Protein AF-A0A3T0EBT7-F1 (afdb_monomer_lite)

Organism: NCBI:txid1434191

Secondary structure (DSSP, 8-state):
-HHHHTT-TTEEE-SS-S---TTT-HHHHHTHHHHHHTT-TT--TTT-SEEE---TTTT-TTTS-SHHHHHHHTT----EEEEE--HHHHHHHHHHHHHHTTS--TT-HHHHHHHHHHHHHTT-HHHHHHHHHHHSTT--EEEEEHHHHHHSHHHHHHHHHHHHTPPP--PPPPP-------GGGGG----HHHHHHHHHHHHHHHHHHHHTTS--GGG-HHHHHHSPPP-TTSS--PPPPP-----TT-----EEEE---GGG-SS-HIIIIIS-EETTEE-SHHHHHHHHHHHT---EEEEEGGGHHHHTHHHHHHHHHHHHTT-EEEEE--GGGS-HHHHHTS----

Radius of gyration: 26.8 Å; chains: 1; bounding box: 81×64×53 Å

InterPro domains:
  IPR000863 Sulfotransferase domain [PF00685] (3-193)
  IPR027417 P-loop containing nucleoside triphosphate hydrolase [G3DSA:3.40.50.300] (1-227)
  IPR027417 P-loop containing nucleoside triphosphate hydrolase [SSF52540] (2-184)
  IPR037359 Heparan sulfate sulfotransferase [PTHR10605] (2-178)

Foldseek 3Di:
DLVQQCVAQQEFEQQPDLAQCQLQDPVNVVVDPVSVVVSRPPDDPVGYPYYDHDHLRLQQPPVRPCRLVSVVVNVDDDAAEAEAEQLQVQLLVQQLVCVLVVNADCPDPVRVVVSLVRSLSSSLVLVSVVVNCVSDPPHDYHYDYVVCCVPVVVVSVVVVCVVSVHDDDDGDDDDDDDDDRPPVSVPRHDDLVSLLVSLASNQVSVVVCVVVVRDDCVVNVSSVVNHPDDPPVPDDDDPPDDPQPDPPDDDDAAEAEADQDCVVDVDPSLCCRAQVDDPVGTDHPVVVLVVCVVVVHAHEYAQAPLCCQVVNCSSVVSVVVCVVSVHHYHYDHDPVVHDPVVCVVDPPPD

Sequence (350 aa):
MLRYLSQHPQLCPHEKAHDPHFFSSDENWKKGLSWYLSGWTKFDPQAHLYGLESSTHYTKYPLIKRVPERMRRSGLDFTFIYAMRDPIERIESHFVHNAGKGYVDPENPKARAKFLAQALAYSDYNMQLERFENAFPGKRLFIYALEDLQQRRAELLGRLSEFLQIDAFPFEEVPYVRTKLSENTQKIRLTEAEKEAAAHKLADGISALASRGVIDPGKWQTYSQYAPKRDANLLGTRPARPAVNRLGSRLAFLTVDTEAMRYRAKNRHVNKLIWGEHPKGRAGIREMAAIGKEFGARHVFFLDMCEEELFGESIADVARYLGDAGEDVQLHAHPEILPDAFWGASRLAV

Structure (mmCIF, N/CA/C/O backbone):
data_AF-A0A3T0EBT7-F1
#
_entry.id   AF-A0A3T0EBT7-F1
#
loop_
_atom_site.group_PDB
_atom_site.id
_atom_site.type_symbol
_atom_site.label_atom_id
_atom_site.label_alt_id
_atom_site.label_comp_id
_atom_site.label_asym_id
_atom_site.label_entity_id
_atom_site.label_seq_id
_atom_site.pdbx_PDB_ins_code
_atom_site.Cartn_x
_atom_site.Cartn_y
_atom_site.Cartn_z
_atom_site.occupancy
_atom_site.B_iso_or_equiv
_atom_site.auth_seq_id
_atom_site.auth_comp_id
_atom_site.auth_asym_id
_atom_site.auth_atom_id
_atom_site.pdbx_PDB_model_num
ATOM 1 N N . MET A 1 1 ? 4.835 13.130 2.373 1.00 89.94 1 MET A N 1
ATOM 2 C CA . MET A 1 1 ? 3.891 12.568 3.355 1.00 89.94 1 MET A CA 1
ATOM 3 C C . MET A 1 1 ? 4.456 12.603 4.763 1.00 89.94 1 MET A C 1
ATOM 5 O O . MET A 1 1 ? 3.953 13.406 5.526 1.00 89.94 1 MET A O 1
ATOM 9 N N . LEU A 1 2 ? 5.530 11.861 5.084 1.00 90.75 2 LEU A N 1
ATOM 10 C CA . LEU A 1 2 ? 6.124 11.838 6.437 1.00 90.75 2 LEU A CA 1
ATOM 11 C C . LEU A 1 2 ? 6.273 13.238 7.062 1.00 90.75 2 LEU A C 1
ATOM 13 O O . LEU A 1 2 ? 5.692 13.496 8.101 1.00 90.75 2 LEU A O 1
ATOM 17 N N . ARG A 1 3 ? 6.941 14.172 6.369 1.00 91.12 3 ARG A N 1
ATOM 18 C CA . ARG A 1 3 ? 7.131 15.562 6.834 1.00 91.12 3 ARG A CA 1
ATOM 19 C C . ARG A 1 3 ? 5.836 16.343 7.108 1.00 91.12 3 ARG A C 1
ATOM 21 O O . ARG A 1 3 ? 5.876 17.252 7.919 1.00 91.12 3 ARG A O 1
ATOM 28 N N . TYR A 1 4 ? 4.736 16.031 6.419 1.00 94.06 4 TYR A N 1
ATOM 29 C CA . TYR A 1 4 ? 3.433 16.644 6.705 1.00 94.06 4 TYR A CA 1
ATOM 30 C C . TYR A 1 4 ? 2.861 16.056 7.994 1.00 94.06 4 TYR A C 1
ATOM 32 O O . TYR A 1 4 ? 2.557 16.787 8.925 1.00 94.06 4 TYR A O 1
ATOM 40 N N . LEU A 1 5 ? 2.805 14.726 8.083 1.00 94.50 5 LEU A N 1
ATOM 41 C CA . LEU A 1 5 ? 2.295 14.026 9.264 1.00 94.50 5 LEU A CA 1
ATOM 42 C C . LEU A 1 5 ? 3.100 14.316 10.536 1.00 94.50 5 LEU A C 1
ATOM 44 O O . LEU A 1 5 ? 2.522 14.377 11.611 1.00 94.50 5 LEU A O 1
ATOM 48 N N . SER A 1 6 ? 4.410 14.547 10.424 1.00 93.62 6 SER A N 1
ATOM 49 C CA . SER A 1 6 ? 5.268 14.916 11.558 1.00 93.62 6 SER A CA 1
ATOM 50 C C . SER A 1 6 ? 4.916 16.258 12.207 1.00 93.62 6 SER A C 1
ATOM 52 O O . SER A 1 6 ? 5.461 16.554 13.262 1.00 93.62 6 SER A O 1
ATOM 54 N N . GLN A 1 7 ? 4.060 17.078 11.589 1.00 95.25 7 GLN A N 1
ATOM 55 C CA . GLN A 1 7 ? 3.563 18.314 12.201 1.00 95.25 7 GLN A CA 1
ATOM 56 C C . GLN A 1 7 ? 2.419 18.049 13.193 1.00 95.25 7 GLN A C 1
ATOM 58 O O . GLN A 1 7 ? 2.146 18.887 14.046 1.00 95.25 7 GLN A O 1
ATOM 63 N N . HIS A 1 8 ? 1.736 16.906 13.075 1.00 96.81 8 HIS A N 1
ATOM 64 C CA . HIS A 1 8 ? 0.513 16.630 13.815 1.00 96.81 8 HIS A CA 1
ATOM 65 C C . HIS A 1 8 ? 0.808 16.226 15.273 1.00 96.81 8 HIS A C 1
ATOM 67 O O . HIS A 1 8 ? 1.545 15.261 15.479 1.00 96.81 8 HIS A O 1
ATOM 73 N N . PRO A 1 9 ? 0.187 16.853 16.292 1.00 96.81 9 PRO A N 1
ATOM 74 C CA . PRO A 1 9 ? 0.492 16.588 17.703 1.00 96.81 9 PRO A CA 1
ATOM 75 C C . PRO A 1 9 ? 0.155 15.158 18.147 1.00 96.81 9 PRO A C 1
ATOM 77 O O . PRO A 1 9 ? 0.819 14.611 19.015 1.00 96.81 9 PRO A O 1
ATOM 80 N N . GLN A 1 10 ? -0.837 14.519 17.518 1.00 97.88 10 GLN A N 1
ATOM 81 C CA . GLN A 1 10 ? -1.189 13.117 17.795 1.00 97.88 10 GLN A CA 1
ATOM 82 C C . GLN A 1 10 ? -0.278 12.071 17.120 1.00 97.88 10 GLN A C 1
ATOM 84 O O . GLN A 1 10 ? -0.522 10.871 17.261 1.00 97.88 10 GLN A O 1
ATOM 89 N N . LEU A 1 11 ? 0.757 12.481 16.376 1.00 96.88 11 LEU A N 1
ATOM 90 C CA . LEU A 1 11 ? 1.663 11.576 15.662 1.00 96.88 11 LEU A CA 1
ATOM 91 C C . LEU A 1 11 ? 3.112 11.804 16.103 1.00 96.88 11 LEU A C 1
ATOM 93 O O . LEU A 1 11 ? 3.639 12.905 15.989 1.00 96.88 11 LEU A O 1
ATOM 97 N N . CYS A 1 12 ? 3.791 10.747 16.548 1.00 96.38 12 CYS A N 1
ATOM 98 C CA . CYS A 1 12 ? 5.182 10.833 16.991 1.00 96.38 12 CYS A CA 1
ATOM 99 C C . CYS A 1 12 ? 6.131 10.282 15.909 1.00 96.38 12 CYS A C 1
ATOM 101 O O . CYS A 1 12 ? 6.172 9.065 15.706 1.00 96.38 12 CYS A O 1
ATOM 103 N N . PRO A 1 13 ? 6.897 11.111 15.179 1.00 94.25 13 PRO A N 1
ATOM 104 C CA . PRO A 1 13 ? 7.848 10.617 14.188 1.00 94.25 13 PRO A CA 1
ATOM 105 C C . PRO A 1 13 ? 9.061 9.935 14.831 1.00 94.25 13 PRO A C 1
ATOM 107 O O . PRO A 1 13 ? 9.566 10.363 15.863 1.00 94.25 13 PRO A O 1
ATOM 110 N N . HIS A 1 14 ? 9.569 8.898 14.169 1.00 93.31 14 HIS A N 1
ATOM 111 C CA . HIS A 1 14 ? 10.785 8.195 14.559 1.00 93.31 14 HIS A CA 1
ATOM 112 C C . HIS A 1 14 ? 12.015 9.117 14.425 1.00 93.31 14 HIS A C 1
ATOM 114 O O . HIS A 1 14 ? 12.369 9.564 13.333 1.00 93.31 14 HIS A O 1
ATOM 120 N N . GLU A 1 15 ? 12.690 9.394 15.540 1.00 84.06 15 GLU A N 1
ATOM 121 C CA . GLU A 1 15 ? 13.687 10.468 15.663 1.00 84.06 15 GLU A CA 1
ATOM 122 C C . GLU A 1 15 ? 15.068 10.080 15.128 1.00 84.06 15 GLU A C 1
ATOM 124 O O . GLU A 1 15 ? 15.818 10.921 14.640 1.00 84.06 15 GLU A O 1
ATOM 129 N N . LYS A 1 16 ? 15.425 8.795 15.209 1.00 72.56 16 LYS A N 1
ATOM 130 C CA . LYS A 1 16 ? 16.790 8.329 14.900 1.00 72.56 16 LYS A CA 1
ATOM 131 C C . LYS A 1 16 ? 17.073 8.197 13.408 1.00 72.56 16 LYS A C 1
ATOM 133 O O . LYS A 1 16 ? 18.231 8.184 13.000 1.00 72.56 16 LYS A O 1
ATOM 138 N N . ALA A 1 17 ? 16.030 8.032 12.604 1.00 65.25 17 ALA A N 1
ATOM 139 C CA . ALA A 1 17 ? 16.145 7.816 11.171 1.00 65.25 17 ALA A CA 1
ATOM 140 C C . ALA A 1 17 ? 14.798 8.058 10.495 1.00 65.25 17 ALA A C 1
ATOM 142 O O . ALA A 1 17 ? 13.780 7.539 10.952 1.00 65.25 17 ALA A O 1
ATOM 143 N N . HIS A 1 18 ? 14.821 8.766 9.364 1.00 64.81 18 HIS A N 1
ATOM 144 C CA . HIS A 1 18 ? 13.662 8.880 8.477 1.00 64.81 18 HIS A CA 1
ATOM 145 C C . HIS A 1 18 ? 13.322 7.556 7.772 1.00 64.81 18 HIS A C 1
ATOM 147 O O . HIS A 1 18 ? 12.174 7.372 7.383 1.00 64.81 18 HIS A O 1
ATOM 153 N N . ASP A 1 19 ? 14.302 6.655 7.622 1.00 80.50 19 ASP A N 1
ATOM 154 C CA . ASP A 1 19 ? 14.147 5.303 7.074 1.00 80.50 19 ASP A CA 1
ATOM 155 C C . ASP A 1 19 ? 14.951 4.317 7.961 1.00 80.50 19 ASP A C 1
ATOM 157 O O . ASP A 1 19 ? 16.158 4.148 7.763 1.00 80.50 19 ASP A O 1
ATOM 161 N N . PRO A 1 20 ? 14.347 3.729 9.015 1.00 86.69 20 PRO A N 1
ATOM 162 C CA . PRO A 1 20 ? 15.058 2.863 9.965 1.00 86.69 20 PRO A CA 1
ATOM 163 C C . PRO A 1 20 ? 15.460 1.511 9.361 1.00 86.69 20 PRO A C 1
ATOM 165 O O . PRO A 1 20 ? 16.319 0.810 9.905 1.00 86.69 20 PRO A O 1
ATOM 168 N N . HIS A 1 21 ? 14.838 1.118 8.246 1.00 92.38 21 HIS A N 1
ATOM 169 C CA . HIS A 1 21 ? 15.074 -0.144 7.552 1.00 92.38 21 HIS A CA 1
ATOM 170 C C . HIS A 1 21 ? 14.969 -1.382 8.463 1.00 92.38 21 HIS A C 1
ATOM 172 O O . HIS A 1 21 ? 15.574 -2.412 8.158 1.00 92.38 21 HIS A O 1
ATOM 178 N N . PHE A 1 22 ? 14.231 -1.312 9.576 1.00 96.31 22 PHE A 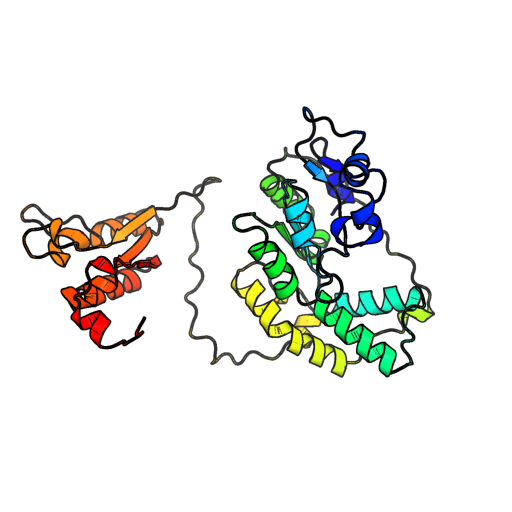N 1
ATOM 179 C CA . PHE A 1 22 ? 14.282 -2.336 10.623 1.00 96.31 22 PHE A CA 1
ATOM 180 C C . PHE A 1 22 ? 13.748 -3.684 10.138 1.00 96.31 22 PHE A C 1
ATOM 182 O O . PHE A 1 22 ? 14.444 -4.694 10.228 1.00 96.31 22 PHE A O 1
ATOM 189 N N . PHE A 1 23 ? 12.560 -3.702 9.529 1.00 97.38 23 PHE A N 1
ATOM 190 C CA . PHE A 1 23 ? 11.981 -4.945 9.012 1.00 97.38 23 PHE A CA 1
ATOM 191 C C . PHE A 1 23 ? 12.638 -5.411 7.700 1.00 97.38 23 PHE A C 1
ATOM 193 O O . PHE A 1 23 ? 12.579 -6.595 7.357 1.00 97.38 23 PHE A O 1
ATOM 200 N N . SER A 1 24 ? 13.314 -4.519 6.969 1.00 96.62 24 SER A N 1
ATOM 201 C CA . SER A 1 24 ? 13.960 -4.831 5.684 1.00 96.62 24 SER A CA 1
ATOM 202 C C . SER A 1 24 ? 15.424 -5.259 5.776 1.00 96.62 24 SER A C 1
ATOM 204 O O . SER A 1 24 ? 15.894 -5.934 4.865 1.00 96.62 24 SER A O 1
ATOM 206 N N . SER A 1 25 ? 16.152 -4.873 6.827 1.00 95.50 25 SER A N 1
ATOM 207 C CA . SER A 1 25 ? 17.579 -5.176 6.991 1.00 95.50 25 SER A CA 1
ATOM 208 C C . SER A 1 25 ? 17.783 -6.299 7.999 1.00 95.50 25 SER A C 1
ATOM 210 O O . SER A 1 25 ? 17.299 -6.236 9.126 1.00 95.50 25 SER A O 1
ATOM 212 N N . ASP A 1 26 ? 18.539 -7.322 7.607 1.00 95.56 26 ASP A N 1
ATOM 213 C CA . ASP A 1 26 ? 18.906 -8.424 8.498 1.00 95.56 26 ASP A CA 1
ATOM 214 C C . ASP A 1 26 ? 19.774 -7.945 9.665 1.00 95.56 26 ASP A C 1
ATOM 216 O O . ASP A 1 26 ? 19.624 -8.433 10.783 1.00 95.56 26 ASP A O 1
ATOM 220 N N . GLU A 1 27 ? 20.648 -6.968 9.422 1.00 95.31 27 GLU A N 1
ATOM 221 C CA . GLU A 1 27 ? 21.502 -6.374 10.450 1.00 95.31 27 GLU A CA 1
ATOM 222 C C . GLU A 1 27 ? 20.686 -5.569 11.459 1.00 95.31 27 GLU A C 1
ATOM 224 O O . GLU A 1 27 ? 20.885 -5.724 12.661 1.00 95.31 27 GLU A O 1
ATOM 229 N N . ASN A 1 28 ? 19.739 -4.746 10.994 1.00 94.50 28 ASN A N 1
ATOM 230 C CA . ASN A 1 28 ? 18.897 -3.969 11.905 1.00 94.50 28 ASN A CA 1
ATOM 231 C C . ASN A 1 28 ? 17.908 -4.864 12.653 1.00 94.50 28 ASN A C 1
ATOM 233 O O . ASN A 1 28 ? 17.739 -4.686 13.854 1.00 94.50 28 ASN A O 1
ATOM 237 N N . TRP A 1 29 ? 17.328 -5.872 11.995 1.00 96.31 29 TRP A N 1
ATOM 238 C CA . TRP A 1 29 ? 16.441 -6.841 12.642 1.00 96.31 29 TRP A CA 1
ATOM 239 C C . TRP A 1 29 ? 17.120 -7.570 13.813 1.00 96.31 29 TRP A C 1
ATOM 241 O O . TRP A 1 29 ? 16.515 -7.739 14.870 1.00 96.31 29 TRP A O 1
ATOM 251 N N . LYS A 1 30 ? 18.400 -7.948 13.666 1.00 96.81 30 LYS A N 1
ATOM 252 C CA . LYS A 1 30 ? 19.188 -8.604 14.729 1.00 96.81 30 LYS A CA 1
ATOM 253 C C . LYS A 1 30 ? 19.385 -7.742 15.978 1.00 96.81 30 LYS A C 1
ATOM 255 O O . LYS A 1 30 ? 19.630 -8.298 17.042 1.00 96.81 30 LYS A O 1
ATOM 260 N N . LYS A 1 31 ? 19.264 -6.413 15.876 1.00 96.00 31 LYS A N 1
ATOM 261 C CA . LYS A 1 31 ? 19.359 -5.501 17.031 1.00 96.00 31 LYS A CA 1
ATOM 262 C C . LYS A 1 31 ? 18.137 -5.594 17.957 1.00 96.00 31 LYS A C 1
ATOM 264 O O . LYS A 1 31 ? 18.188 -5.099 19.078 1.00 96.00 31 LYS A O 1
ATOM 269 N N . GLY A 1 32 ? 17.064 -6.249 17.507 1.00 96.25 32 GLY A N 1
ATOM 270 C CA . GLY A 1 32 ? 15.881 -6.538 18.308 1.00 96.25 32 GLY A CA 1
ATOM 271 C C . GLY A 1 32 ? 14.892 -5.378 18.410 1.00 96.25 32 GLY A C 1
ATOM 272 O O . GLY A 1 32 ? 15.161 -4.243 18.012 1.00 96.25 32 GLY A O 1
ATOM 273 N N . LEU A 1 33 ? 13.711 -5.685 18.951 1.00 95.94 33 LEU A N 1
ATOM 274 C CA . LEU A 1 33 ? 12.588 -4.750 19.007 1.00 95.94 33 LEU A CA 1
ATOM 275 C C . LEU A 1 33 ? 12.885 -3.528 19.886 1.00 95.94 33 LEU A C 1
ATOM 277 O O . LEU A 1 33 ? 12.509 -2.420 19.522 1.00 95.94 33 LEU A O 1
ATOM 281 N N . SER A 1 34 ? 13.624 -3.698 20.986 1.00 95.31 34 SER A N 1
ATOM 282 C CA . SER A 1 34 ? 14.019 -2.582 21.855 1.00 95.31 34 SER A CA 1
ATOM 283 C C . SER A 1 34 ? 14.860 -1.542 21.115 1.00 95.31 34 SER A C 1
ATOM 285 O O . SER A 1 34 ? 14.679 -0.345 21.322 1.00 95.31 34 SER A O 1
ATOM 287 N N . TRP A 1 35 ? 15.744 -1.973 20.205 1.00 94.44 35 TRP A N 1
ATOM 288 C CA . TRP A 1 35 ? 16.508 -1.046 19.369 1.00 94.44 35 TRP A CA 1
ATOM 289 C C . TRP A 1 35 ? 15.590 -0.245 18.444 1.00 94.44 35 TRP A C 1
ATOM 291 O O . TRP A 1 35 ? 15.739 0.971 18.348 1.00 94.44 35 TRP A O 1
ATOM 301 N N . TYR A 1 36 ? 14.612 -0.898 17.818 1.00 95.31 36 TYR A N 1
ATOM 302 C CA . TYR A 1 36 ? 13.637 -0.233 16.956 1.00 95.31 36 TYR A CA 1
ATOM 303 C C . TYR A 1 36 ? 12.764 0.765 17.726 1.00 95.31 36 TYR A C 1
ATOM 305 O O . TYR A 1 36 ? 12.694 1.936 17.364 1.00 95.31 36 TYR A O 1
ATOM 313 N N . LEU A 1 37 ? 12.173 0.338 18.846 1.00 94.44 37 LEU A N 1
ATOM 314 C CA . LEU A 1 37 ? 11.309 1.186 19.672 1.00 94.44 37 LEU A CA 1
ATOM 315 C C . LEU A 1 37 ? 12.057 2.371 20.290 1.00 94.44 37 LEU A C 1
ATOM 317 O O . LEU A 1 37 ? 11.470 3.427 20.513 1.00 94.44 37 LEU A O 1
ATOM 321 N N . SER A 1 38 ? 13.373 2.247 20.488 1.00 93.69 38 SER A N 1
ATOM 322 C CA . SER A 1 38 ? 14.204 3.343 20.990 1.00 93.69 38 SER A CA 1
ATOM 323 C C . SER A 1 38 ? 14.265 4.566 20.064 1.00 93.69 38 SER A C 1
ATOM 325 O O . SER A 1 38 ? 14.892 5.558 20.430 1.00 93.69 38 SER A O 1
ATOM 327 N N . GLY A 1 39 ? 13.692 4.503 18.858 1.00 93.00 39 GLY A N 1
ATOM 328 C CA . GLY A 1 39 ? 13.554 5.646 17.961 1.00 93.00 39 GLY A CA 1
ATOM 329 C C . GLY A 1 39 ? 12.422 6.614 18.305 1.00 93.00 39 GLY A C 1
ATOM 330 O O . GLY A 1 39 ? 12.405 7.705 17.745 1.00 93.00 39 GLY A O 1
ATOM 331 N N . TRP A 1 40 ? 11.522 6.262 19.223 1.00 95.25 40 TRP A N 1
ATOM 332 C CA . TRP A 1 40 ? 10.412 7.108 19.667 1.00 95.25 40 TRP A CA 1
ATOM 333 C C . TRP A 1 40 ? 10.588 7.555 21.119 1.00 95.25 40 TRP A C 1
ATOM 335 O O . TRP A 1 40 ? 9.778 7.236 21.987 1.00 95.25 40 TRP A O 1
ATOM 345 N N . THR A 1 41 ? 11.661 8.293 21.414 1.00 93.38 41 THR A N 1
ATOM 346 C CA . THR A 1 41 ? 11.928 8.714 22.803 1.00 93.38 41 THR A CA 1
ATOM 347 C C . THR A 1 41 ? 10.943 9.763 23.311 1.00 93.38 41 THR A C 1
ATOM 349 O O . THR A 1 41 ? 10.764 9.895 24.517 1.00 93.38 41 THR A O 1
ATOM 352 N N . LYS A 1 42 ? 10.271 10.470 22.397 1.00 94.06 42 LYS A N 1
ATOM 353 C CA . LYS A 1 42 ? 9.228 11.460 22.696 1.00 94.06 42 LYS A CA 1
ATOM 354 C C . LYS A 1 42 ? 7.799 10.914 22.640 1.00 94.06 42 LYS A C 1
ATOM 356 O O . LYS A 1 42 ? 6.860 11.705 22.667 1.00 94.06 42 LYS A O 1
ATOM 361 N N . PHE A 1 43 ? 7.604 9.600 22.519 1.00 96.31 43 PHE A N 1
ATOM 362 C CA . PHE A 1 43 ? 6.251 9.050 22.485 1.00 96.31 43 PHE A CA 1
ATOM 363 C C . PHE A 1 43 ? 5.584 9.162 23.856 1.00 96.31 43 PHE A C 1
ATOM 365 O O . PHE A 1 43 ? 5.938 8.463 24.801 1.00 96.31 43 PHE A O 1
ATOM 372 N N . ASP A 1 44 ? 4.595 10.040 23.930 1.00 96.31 44 ASP A N 1
ATOM 373 C CA . ASP A 1 44 ? 3.644 10.150 25.032 1.00 96.31 44 ASP A CA 1
ATOM 374 C C . ASP A 1 44 ? 2.316 9.458 24.660 1.00 96.31 44 ASP A C 1
ATOM 376 O O . ASP A 1 44 ? 1.660 9.929 23.729 1.00 96.31 44 ASP A O 1
ATOM 380 N N . PRO A 1 45 ? 1.897 8.384 25.357 1.00 95.12 45 PRO A N 1
ATOM 381 C CA . PRO A 1 45 ? 0.638 7.686 25.087 1.00 95.12 45 PRO A CA 1
ATOM 382 C C . PRO A 1 45 ? -0.624 8.503 25.409 1.00 95.12 45 PRO A C 1
ATOM 384 O O . PRO A 1 45 ? -1.708 8.099 25.001 1.00 95.12 45 PRO A O 1
ATOM 387 N N . GLN A 1 46 ? -0.516 9.617 26.142 1.00 95.94 46 GLN A N 1
ATOM 388 C CA . GLN A 1 46 ? -1.645 10.529 26.378 1.00 95.94 46 GLN A CA 1
ATOM 389 C C . GLN A 1 46 ? -1.844 11.516 25.224 1.00 95.94 46 GLN A C 1
ATOM 391 O O . GLN A 1 46 ? -2.958 11.979 24.994 1.00 95.94 46 GLN A O 1
ATOM 396 N N . ALA A 1 47 ? -0.772 11.833 24.494 1.00 95.25 47 ALA A N 1
ATOM 397 C CA . ALA A 1 47 ? -0.807 12.786 23.390 1.00 95.25 47 ALA A CA 1
ATOM 398 C C . ALA A 1 47 ? -0.858 12.103 22.017 1.00 95.25 47 ALA A C 1
ATOM 400 O O . ALA A 1 47 ? -1.532 12.592 21.113 1.00 95.25 47 ALA A O 1
ATOM 401 N N . HIS A 1 48 ? -0.152 10.982 21.842 1.00 97.69 48 HIS A N 1
ATOM 402 C CA . HIS A 1 48 ? 0.062 10.360 20.539 1.00 97.69 48 HIS A CA 1
ATOM 403 C C . HIS A 1 48 ? -0.758 9.086 20.359 1.00 97.69 48 HIS A C 1
ATOM 405 O O . HIS A 1 48 ? -0.711 8.171 21.179 1.00 97.69 48 HIS A O 1
ATOM 411 N N . LEU A 1 49 ? -1.421 8.988 19.208 1.00 96.25 49 LEU A N 1
ATOM 412 C CA . LEU A 1 49 ? -2.125 7.781 18.779 1.00 96.25 49 LEU A CA 1
ATOM 413 C C . LEU A 1 49 ? -1.202 6.813 18.029 1.00 96.25 49 LEU A C 1
ATOM 415 O O . LEU A 1 49 ? -1.383 5.600 18.106 1.00 96.25 49 LEU A O 1
ATOM 419 N N . TYR A 1 50 ? -0.195 7.335 17.316 1.00 96.44 50 TYR A N 1
ATOM 420 C CA . TYR A 1 50 ? 0.696 6.523 16.484 1.00 96.44 50 TYR A CA 1
ATOM 421 C C . TYR A 1 50 ? 2.160 6.948 16.585 1.00 96.44 50 TYR A C 1
ATOM 423 O O . TYR A 1 50 ? 2.494 8.134 16.537 1.00 96.44 50 TYR A O 1
ATOM 431 N N . GLY A 1 51 ? 3.048 5.952 16.631 1.00 95.50 51 GLY A N 1
ATOM 432 C CA . GLY A 1 51 ? 4.447 6.109 16.246 1.00 95.50 51 GLY A CA 1
ATOM 433 C C . GLY A 1 51 ? 4.574 6.023 14.724 1.00 95.50 51 GLY A C 1
ATOM 434 O O . GLY A 1 51 ? 4.072 5.088 14.104 1.00 95.50 51 GLY A O 1
ATOM 435 N N . LEU A 1 52 ? 5.230 7.003 14.110 1.00 94.00 52 LEU A N 1
ATOM 436 C CA . LEU A 1 52 ? 5.329 7.149 12.662 1.00 94.00 52 LEU A CA 1
ATOM 437 C C . LEU A 1 52 ? 6.751 6.872 12.162 1.00 94.00 52 LEU A C 1
ATOM 439 O O . LEU A 1 52 ? 7.705 7.531 12.571 1.00 94.00 52 LEU A O 1
ATOM 443 N N . GLU A 1 53 ? 6.884 5.956 11.208 1.00 93.75 53 GLU A N 1
ATOM 444 C CA . GLU A 1 53 ? 8.113 5.722 10.444 1.00 93.75 53 GLU A CA 1
ATOM 445 C C . GLU A 1 53 ? 7.793 5.514 8.956 1.00 93.75 53 GLU A C 1
ATOM 447 O O . GLU A 1 53 ? 6.632 5.345 8.577 1.00 93.75 53 GLU A O 1
ATOM 452 N N . SER A 1 54 ? 8.804 5.592 8.091 1.00 91.88 54 SER A N 1
ATOM 453 C CA . SER A 1 54 ? 8.621 5.456 6.645 1.00 91.88 54 SER A CA 1
ATOM 454 C C . SER A 1 54 ? 9.826 4.784 5.996 1.00 91.88 54 SER A C 1
ATOM 456 O O . SER A 1 54 ? 10.748 5.455 5.531 1.00 91.88 54 SER A O 1
ATOM 458 N N . SER A 1 55 ? 9.765 3.463 5.851 1.00 92.88 55 SER A N 1
ATOM 459 C CA . SER A 1 55 ? 10.793 2.700 5.150 1.00 92.88 55 SER A CA 1
ATOM 460 C C . SER A 1 55 ? 10.447 2.348 3.707 1.00 92.88 55 SER A C 1
ATOM 462 O O . SER A 1 55 ? 9.612 1.489 3.420 1.00 92.88 55 SER A O 1
ATOM 464 N N . THR A 1 56 ? 11.191 2.924 2.761 1.00 90.31 56 THR A N 1
ATOM 465 C CA . THR A 1 56 ? 10.994 2.670 1.319 1.00 90.31 56 THR A CA 1
ATOM 466 C C . THR A 1 56 ? 11.377 1.248 0.895 1.00 90.31 56 THR A C 1
ATOM 468 O O . THR A 1 56 ? 11.017 0.784 -0.185 1.00 90.31 56 THR A O 1
ATOM 471 N N . HIS A 1 57 ? 12.134 0.537 1.733 1.00 94.81 57 HIS A N 1
ATOM 472 C CA . HIS A 1 57 ? 12.599 -0.826 1.471 1.00 94.81 57 HIS A CA 1
ATOM 473 C C . HIS A 1 57 ? 11.570 -1.908 1.824 1.00 94.81 57 HIS A C 1
ATOM 475 O O . HIS A 1 57 ? 11.777 -3.074 1.488 1.00 94.81 57 HIS A O 1
ATOM 481 N N . TYR A 1 58 ? 10.460 -1.550 2.470 1.00 97.00 58 TYR A N 1
ATOM 482 C CA . TYR A 1 58 ? 9.454 -2.521 2.908 1.00 97.00 58 TYR A CA 1
ATOM 483 C C . TYR A 1 58 ? 8.678 -3.162 1.752 1.00 97.00 58 TYR A C 1
ATOM 485 O O . TYR A 1 58 ? 8.229 -4.301 1.866 1.00 97.00 58 TYR A O 1
ATOM 493 N N . THR A 1 59 ? 8.611 -2.481 0.609 1.00 96.75 59 THR A N 1
ATOM 494 C CA . THR A 1 59 ? 7.893 -2.903 -0.604 1.00 96.75 59 THR A CA 1
ATOM 495 C C . THR A 1 59 ? 8.849 -3.116 -1.780 1.00 96.75 59 THR A C 1
ATOM 497 O O . THR A 1 59 ? 8.637 -2.649 -2.897 1.00 96.75 59 THR A O 1
ATOM 500 N N . LYS A 1 60 ? 9.956 -3.824 -1.513 1.00 96.44 60 LYS A N 1
ATOM 501 C CA . LYS A 1 60 ? 10.966 -4.234 -2.507 1.00 96.44 60 LYS A CA 1
ATOM 502 C C . LYS A 1 60 ? 11.004 -5.753 -2.720 1.00 96.44 60 LYS A C 1
ATOM 504 O O . LYS A 1 60 ? 12.072 -6.346 -2.894 1.00 96.44 60 LYS A O 1
ATOM 509 N N . TYR A 1 61 ? 9.853 -6.419 -2.680 1.00 96.50 61 TYR A N 1
ATOM 510 C CA . TYR A 1 61 ? 9.764 -7.824 -3.092 1.00 96.50 61 TYR A CA 1
ATOM 511 C C . TYR A 1 61 ? 10.078 -7.956 -4.596 1.00 96.50 61 TYR A C 1
ATOM 513 O O . TYR A 1 61 ? 9.719 -7.042 -5.339 1.00 96.50 61 TYR A O 1
ATOM 521 N N . PRO A 1 62 ? 10.733 -9.038 -5.070 1.00 95.94 62 PRO A N 1
ATOM 522 C CA . PRO A 1 62 ? 11.184 -10.239 -4.352 1.00 95.94 62 PRO A CA 1
ATOM 523 C C . PRO A 1 62 ? 12.576 -10.149 -3.718 1.00 95.94 62 PRO A C 1
ATOM 525 O O . PRO A 1 62 ? 13.043 -11.131 -3.140 1.00 95.94 62 PRO A O 1
ATOM 528 N N . LEU A 1 63 ? 13.255 -9.003 -3.801 1.00 94.88 63 LEU A N 1
ATOM 529 C CA . LEU A 1 63 ? 14.618 -8.869 -3.282 1.00 94.88 63 LEU A CA 1
ATOM 530 C C . LEU A 1 63 ? 14.636 -8.753 -1.754 1.00 94.88 63 LEU A C 1
ATOM 532 O O . LEU A 1 63 ? 15.462 -9.386 -1.102 1.00 94.88 63 LEU A O 1
ATOM 536 N N . ILE A 1 64 ? 13.686 -8.016 -1.177 1.00 95.69 64 ILE A N 1
ATOM 537 C CA . ILE A 1 64 ? 13.509 -7.889 0.273 1.00 95.69 64 ILE A CA 1
ATOM 538 C C . ILE A 1 64 ? 12.270 -8.687 0.687 1.00 95.69 64 ILE A C 1
ATOM 540 O O . ILE A 1 64 ? 11.127 -8.249 0.552 1.00 95.69 64 ILE A O 1
ATOM 544 N N . LYS A 1 65 ? 12.503 -9.914 1.162 1.00 95.06 65 LYS A N 1
ATOM 545 C CA . LYS A 1 65 ? 11.449 -10.928 1.315 1.00 95.06 65 LYS A CA 1
ATOM 546 C C . LYS A 1 65 ? 10.735 -10.875 2.661 1.00 95.06 65 LYS A C 1
ATOM 548 O O . LYS A 1 65 ? 9.519 -10.982 2.707 1.00 95.06 65 LYS A O 1
ATOM 553 N N . ARG A 1 66 ? 11.451 -10.710 3.770 1.00 96.62 66 ARG A N 1
ATOM 554 C CA . ARG A 1 66 ? 10.914 -11.045 5.104 1.00 96.62 66 ARG A CA 1
ATOM 555 C C . ARG A 1 66 ? 10.136 -9.924 5.799 1.00 96.62 66 ARG A C 1
ATOM 557 O O . ARG A 1 66 ? 9.817 -10.062 6.970 1.00 96.62 66 ARG A O 1
ATOM 564 N N . VAL A 1 67 ? 9.826 -8.824 5.112 1.00 98.12 67 VAL A N 1
ATOM 565 C CA . VAL A 1 67 ? 9.248 -7.632 5.761 1.00 98.12 67 VAL A CA 1
ATOM 566 C C . VAL A 1 67 ? 7.891 -7.918 6.426 1.00 98.12 67 VAL A C 1
ATOM 568 O O . VAL A 1 67 ? 7.839 -7.795 7.649 1.00 98.12 67 VAL A O 1
ATOM 571 N N . PRO A 1 68 ? 6.830 -8.383 5.725 1.00 97.19 68 PRO A N 1
ATOM 572 C CA . PRO A 1 68 ? 5.545 -8.630 6.389 1.00 97.19 68 PRO A CA 1
ATOM 573 C C . PRO A 1 68 ? 5.637 -9.705 7.480 1.00 97.19 68 PRO A C 1
ATOM 575 O O . PRO A 1 68 ? 5.008 -9.603 8.525 1.00 97.19 68 PRO A O 1
ATOM 578 N N . GLU A 1 69 ? 6.474 -10.726 7.274 1.00 96.75 69 GLU A N 1
ATOM 579 C CA . GLU A 1 69 ? 6.746 -11.769 8.270 1.00 96.75 69 GLU A CA 1
ATOM 580 C C . GLU A 1 69 ? 7.353 -11.190 9.554 1.00 96.75 69 GLU A C 1
ATOM 582 O O . GLU A 1 69 ? 6.875 -11.489 10.646 1.00 96.75 69 GLU A O 1
ATOM 587 N N . ARG A 1 70 ? 8.388 -10.351 9.437 1.00 98.06 70 ARG A N 1
ATOM 588 C CA . ARG A 1 70 ? 9.035 -9.715 10.589 1.00 98.06 70 ARG A CA 1
ATOM 589 C C . ARG A 1 70 ? 8.111 -8.737 11.299 1.00 98.06 70 ARG A C 1
ATOM 591 O O . ARG A 1 70 ? 8.127 -8.699 12.523 1.00 98.06 70 ARG A O 1
ATOM 598 N N . MET A 1 71 ? 7.294 -7.998 10.549 1.00 97.81 71 MET A N 1
ATOM 599 C CA . MET A 1 71 ? 6.275 -7.120 11.125 1.00 97.81 71 MET A CA 1
ATOM 600 C C . MET A 1 71 ? 5.250 -7.927 11.932 1.00 97.81 71 MET A C 1
ATOM 602 O O . MET A 1 71 ? 4.974 -7.578 13.066 1.00 97.81 71 MET A O 1
ATOM 606 N N . ARG A 1 72 ? 4.767 -9.075 11.441 1.00 96.31 72 ARG A N 1
ATOM 607 C CA . ARG A 1 72 ? 3.895 -9.945 12.258 1.00 96.31 72 ARG A CA 1
ATOM 608 C C . ARG A 1 72 ? 4.598 -10.484 13.503 1.00 96.31 72 ARG A C 1
ATOM 610 O O . ARG A 1 72 ? 4.015 -10.512 14.579 1.00 96.31 72 ARG A O 1
ATOM 617 N N . ARG A 1 73 ? 5.860 -10.904 13.367 1.00 96.06 73 ARG A N 1
ATOM 618 C CA . ARG A 1 73 ? 6.653 -11.451 14.481 1.00 96.06 73 ARG A CA 1
ATOM 619 C C . ARG A 1 73 ? 7.002 -10.425 15.556 1.00 96.06 73 ARG A C 1
ATOM 621 O O . ARG A 1 73 ? 7.350 -10.839 16.655 1.00 96.06 73 ARG A O 1
ATOM 628 N N . SER A 1 74 ? 6.955 -9.126 15.262 1.00 96.56 74 SER A N 1
ATOM 629 C CA . SER A 1 74 ? 7.228 -8.103 16.276 1.00 96.56 74 SER A CA 1
ATOM 630 C C . SER A 1 74 ? 6.091 -7.943 17.282 1.00 96.56 74 SER A C 1
ATOM 632 O O . SER A 1 74 ? 6.332 -7.398 18.354 1.00 96.56 74 SER A O 1
ATOM 634 N N . GLY A 1 75 ? 4.874 -8.390 16.947 1.00 93.50 75 GLY A N 1
ATOM 635 C CA . GLY A 1 75 ? 3.689 -8.227 17.792 1.00 93.50 75 GLY A CA 1
ATOM 636 C C . GLY A 1 75 ? 3.173 -6.787 17.891 1.00 93.50 75 GLY A C 1
ATOM 637 O O . GLY A 1 75 ? 2.272 -6.527 18.680 1.00 93.50 75 GLY A O 1
ATOM 638 N N . LEU A 1 76 ? 3.730 -5.853 17.113 1.00 94.38 76 LEU A N 1
ATOM 639 C CA . LEU A 1 76 ? 3.228 -4.482 17.045 1.00 94.38 76 LEU A CA 1
ATOM 640 C C . LEU A 1 76 ? 1.948 -4.415 16.210 1.00 94.38 76 LEU A C 1
ATOM 642 O O . LEU A 1 76 ? 1.794 -5.160 15.238 1.00 94.38 76 LEU A O 1
ATOM 646 N N . ASP A 1 77 ? 1.067 -3.477 16.554 1.00 92.81 77 ASP A N 1
ATOM 647 C CA . ASP A 1 77 ? -0.065 -3.139 15.700 1.00 92.81 77 ASP A CA 1
ATOM 648 C C . ASP A 1 77 ? 0.331 -2.083 14.660 1.00 92.81 77 ASP A C 1
ATOM 650 O O . ASP A 1 77 ? 1.002 -1.099 14.975 1.00 92.81 77 ASP A O 1
ATOM 654 N N . PHE A 1 78 ? -0.082 -2.290 13.411 1.00 95.31 78 PHE A N 1
ATOM 655 C CA . PHE A 1 78 ? 0.289 -1.448 12.282 1.00 95.31 78 PHE A CA 1
ATOM 656 C C . PHE A 1 78 ? -0.934 -0.871 11.584 1.00 95.31 78 PHE A C 1
ATOM 658 O O . PHE A 1 78 ? -1.916 -1.557 11.298 1.00 95.31 78 PHE A O 1
ATOM 665 N N . THR A 1 79 ? -0.805 0.400 11.222 1.00 95.56 79 THR A N 1
ATOM 666 C CA . THR A 1 79 ? -1.658 1.080 10.253 1.00 95.56 79 THR A CA 1
ATOM 667 C C . THR A 1 79 ? -0.787 1.475 9.066 1.00 95.56 79 THR A C 1
ATOM 669 O O . THR A 1 79 ? 0.274 2.072 9.245 1.00 95.56 79 THR A O 1
ATOM 672 N N . PHE A 1 80 ? -1.193 1.101 7.853 1.00 96.50 80 PHE A N 1
ATOM 673 C CA . PHE A 1 80 ? -0.338 1.221 6.672 1.00 96.50 80 PHE A CA 1
ATOM 674 C C . PHE A 1 80 ? -0.725 2.412 5.803 1.00 96.50 80 PHE A C 1
ATOM 67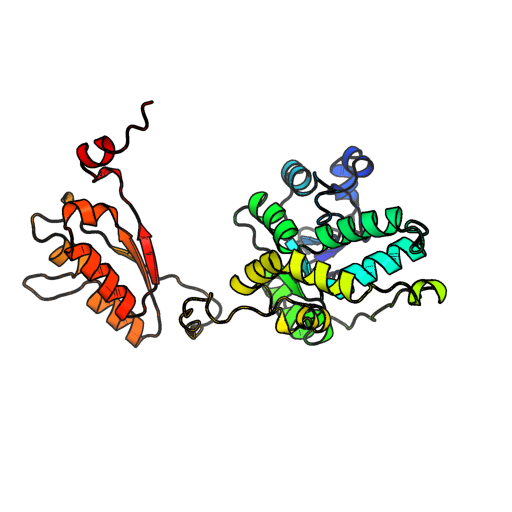6 O O . PHE A 1 80 ? -1.896 2.608 5.477 1.00 96.50 80 PHE A O 1
ATOM 683 N N . ILE A 1 81 ? 0.292 3.149 5.362 1.00 96.06 81 ILE A N 1
ATOM 684 C CA . ILE A 1 81 ? 0.179 4.194 4.349 1.00 96.06 81 ILE A CA 1
ATOM 685 C C . ILE A 1 81 ? 1.090 3.801 3.186 1.00 96.06 81 ILE A C 1
ATOM 687 O O . ILE A 1 81 ? 2.292 3.613 3.375 1.00 96.06 81 ILE A O 1
ATOM 691 N N . TYR A 1 82 ? 0.528 3.682 1.985 1.00 95.81 82 TYR A N 1
ATOM 692 C CA . TYR A 1 82 ? 1.257 3.288 0.787 1.00 95.81 82 TYR A CA 1
ATOM 693 C C . TYR A 1 82 ? 1.171 4.354 -0.302 1.00 95.81 82 TYR A C 1
ATOM 695 O O . TYR A 1 82 ? 0.089 4.763 -0.723 1.00 95.81 82 TYR A O 1
ATOM 703 N N . ALA A 1 83 ? 2.341 4.793 -0.757 1.00 93.62 83 ALA A N 1
ATOM 704 C CA . ALA A 1 83 ? 2.491 5.821 -1.772 1.00 93.62 83 ALA A CA 1
ATOM 705 C C . ALA A 1 83 ? 2.888 5.199 -3.112 1.00 93.62 83 ALA A C 1
ATOM 707 O O . ALA A 1 83 ? 3.906 4.510 -3.207 1.00 93.62 83 ALA A O 1
ATOM 708 N N . MET A 1 84 ? 2.129 5.513 -4.153 1.00 94.06 84 MET A N 1
ATOM 709 C CA . MET A 1 84 ? 2.434 5.182 -5.543 1.00 94.06 84 MET A CA 1
ATOM 710 C C . MET A 1 84 ? 2.724 6.456 -6.334 1.00 94.06 84 MET A C 1
ATOM 712 O O . MET A 1 84 ? 2.576 7.564 -5.828 1.00 94.06 84 MET A O 1
ATOM 716 N N . ARG A 1 85 ? 3.161 6.304 -7.577 1.00 92.94 85 ARG A N 1
ATOM 717 C CA . ARG A 1 85 ? 3.289 7.372 -8.578 1.00 92.94 85 ARG A CA 1
ATOM 718 C C . ARG A 1 85 ? 3.193 6.729 -9.957 1.00 92.94 85 ARG A C 1
ATOM 720 O O . ARG A 1 85 ? 3.114 5.502 -10.019 1.00 92.94 85 ARG A O 1
ATOM 727 N N . ASP A 1 86 ? 3.297 7.508 -11.027 1.00 95.00 86 ASP A N 1
ATOM 728 C CA . ASP A 1 86 ? 3.458 6.926 -12.362 1.00 95.00 86 ASP A CA 1
ATOM 729 C C . ASP A 1 86 ? 4.576 5.849 -12.366 1.00 95.00 86 ASP A C 1
ATOM 731 O O . ASP A 1 86 ? 5.735 6.159 -12.051 1.00 95.00 86 ASP A O 1
ATOM 735 N N . PRO A 1 87 ? 4.254 4.574 -12.659 1.00 95.88 87 PRO A N 1
ATOM 736 C CA . PRO A 1 87 ? 5.181 3.462 -12.490 1.00 95.88 87 PRO A CA 1
ATOM 737 C C . PRO A 1 87 ? 6.363 3.524 -13.461 1.00 95.88 87 PRO A C 1
ATOM 739 O O . PRO A 1 87 ? 7.455 3.081 -13.106 1.00 95.88 87 PRO A O 1
ATOM 742 N N . ILE A 1 88 ? 6.198 4.111 -14.649 1.00 95.69 88 ILE A N 1
ATOM 743 C CA . ILE A 1 88 ? 7.291 4.269 -15.614 1.00 95.69 88 ILE A CA 1
ATOM 744 C C . ILE A 1 88 ? 8.253 5.351 -15.126 1.00 95.69 88 ILE A C 1
ATOM 746 O O . ILE A 1 88 ? 9.464 5.126 -15.048 1.00 95.69 88 ILE A O 1
ATOM 750 N N . GLU A 1 89 ? 7.725 6.491 -14.676 1.00 93.31 89 GLU A N 1
ATOM 751 C CA . GLU A 1 89 ? 8.557 7.534 -14.069 1.00 93.31 89 GLU A CA 1
ATOM 752 C C . GLU A 1 89 ? 9.233 7.065 -12.775 1.00 93.31 89 GLU A C 1
ATOM 754 O O . GLU A 1 89 ? 10.344 7.491 -12.442 1.00 93.31 89 GLU A O 1
ATOM 759 N N . ARG A 1 90 ? 8.577 6.177 -12.020 1.00 93.75 90 ARG A N 1
ATOM 760 C CA . ARG A 1 90 ? 9.152 5.542 -10.832 1.00 93.75 90 ARG A CA 1
ATOM 761 C C . ARG A 1 90 ? 10.374 4.705 -11.197 1.00 93.75 90 ARG A C 1
ATOM 763 O O . ARG A 1 90 ? 11.382 4.789 -10.492 1.00 93.75 90 ARG A O 1
ATOM 770 N N . ILE A 1 91 ? 10.290 3.912 -12.268 1.00 94.56 91 ILE A N 1
ATOM 771 C CA . ILE A 1 91 ? 11.403 3.096 -12.769 1.00 94.56 91 ILE A CA 1
ATOM 772 C C . ILE A 1 91 ? 12.556 4.006 -13.193 1.00 94.56 91 ILE A C 1
ATOM 774 O O . ILE A 1 91 ? 13.671 3.814 -12.711 1.00 94.56 91 ILE A O 1
ATOM 778 N N . GLU A 1 92 ? 12.297 5.039 -13.997 1.00 91.31 92 GLU A N 1
ATOM 779 C CA . GLU A 1 92 ? 13.326 6.010 -14.398 1.00 91.31 92 GLU A CA 1
ATOM 780 C C . GLU A 1 92 ? 13.990 6.674 -13.188 1.00 91.31 92 GLU A C 1
ATOM 782 O O . GLU A 1 92 ? 15.216 6.704 -13.069 1.00 91.31 92 GLU A O 1
ATOM 787 N N . SER A 1 93 ? 13.187 7.137 -12.228 1.00 88.69 93 SER A N 1
ATOM 788 C CA . SER A 1 93 ? 13.697 7.730 -10.993 1.00 88.69 93 SER A CA 1
ATOM 789 C C . SER A 1 93 ? 14.558 6.747 -10.194 1.00 88.69 93 SER A C 1
ATOM 791 O O . SER A 1 93 ? 15.510 7.171 -9.535 1.00 88.69 93 SER A O 1
ATOM 793 N N . HIS A 1 94 ? 14.242 5.450 -10.230 1.00 89.50 94 HIS A N 1
ATOM 794 C CA . HIS A 1 94 ? 15.034 4.410 -9.579 1.00 89.50 94 HIS A CA 1
ATOM 795 C C . HIS A 1 94 ? 16.387 4.210 -10.272 1.00 89.50 94 HIS A C 1
ATOM 797 O O . HIS A 1 94 ? 17.404 4.068 -9.592 1.00 89.50 94 HIS A O 1
ATOM 803 N N . PHE A 1 95 ? 16.417 4.238 -11.605 1.00 87.56 95 PHE A N 1
ATOM 804 C CA . PHE A 1 95 ? 17.650 4.171 -12.390 1.00 87.56 95 PHE A CA 1
ATOM 805 C C . PHE A 1 95 ? 18.574 5.342 -12.088 1.00 87.56 95 PHE A C 1
ATOM 807 O O . PHE A 1 95 ? 19.712 5.140 -11.672 1.00 87.56 95 PHE A O 1
ATOM 814 N N . VAL A 1 96 ? 18.043 6.556 -12.218 1.00 85.19 96 VAL A N 1
ATOM 815 C CA . VAL A 1 96 ? 18.745 7.808 -11.931 1.00 85.19 96 VAL A CA 1
ATOM 816 C C . VAL A 1 96 ? 19.339 7.775 -10.518 1.00 85.19 96 VAL A C 1
ATOM 818 O O . VAL A 1 96 ? 20.525 8.030 -10.333 1.00 85.19 96 VAL A O 1
ATOM 821 N N . HIS A 1 97 ? 18.553 7.380 -9.512 1.00 84.81 97 HIS A N 1
ATOM 822 C CA . HIS A 1 97 ? 19.034 7.311 -8.132 1.00 84.81 97 HIS A CA 1
ATOM 823 C C . HIS A 1 97 ? 20.201 6.330 -7.942 1.00 84.81 97 HIS A C 1
ATOM 825 O O . HIS A 1 97 ? 21.190 6.669 -7.293 1.00 84.81 97 HIS A O 1
ATOM 831 N N . ASN A 1 98 ? 20.092 5.108 -8.469 1.00 85.25 98 ASN A N 1
ATOM 832 C CA . ASN A 1 98 ? 21.117 4.086 -8.255 1.00 85.25 98 ASN A CA 1
ATOM 833 C C . ASN A 1 98 ? 22.374 4.336 -9.099 1.00 85.25 98 ASN A C 1
ATOM 835 O O . ASN A 1 98 ? 23.478 4.085 -8.621 1.00 85.25 98 ASN A O 1
ATOM 839 N N . ALA A 1 99 ? 22.235 4.872 -10.310 1.00 82.25 99 ALA A N 1
ATOM 840 C CA . ALA A 1 99 ? 23.374 5.268 -11.129 1.00 82.25 99 ALA A CA 1
ATOM 841 C C . ALA A 1 99 ? 24.127 6.460 -10.521 1.00 82.25 99 ALA A C 1
ATOM 843 O O . ALA A 1 99 ? 25.349 6.430 -10.435 1.00 82.25 99 ALA A O 1
ATOM 844 N N . GLY A 1 100 ? 23.411 7.458 -9.985 1.00 79.50 100 GLY A N 1
ATOM 845 C CA . GLY A 1 100 ? 24.027 8.571 -9.254 1.00 79.50 100 GLY A CA 1
ATOM 846 C C . GLY A 1 100 ? 24.802 8.136 -8.001 1.00 79.50 100 GLY A C 1
ATOM 847 O O . GLY A 1 100 ? 25.696 8.848 -7.556 1.00 79.50 100 GLY A O 1
ATOM 848 N N . LYS A 1 101 ? 24.494 6.953 -7.450 1.00 81.88 101 LYS A N 1
ATOM 849 C CA . LYS A 1 101 ? 25.242 6.309 -6.356 1.00 81.88 101 LYS A CA 1
ATOM 850 C C . LYS A 1 101 ? 26.361 5.371 -6.829 1.00 81.88 101 LYS A C 1
ATOM 852 O O . LYS A 1 101 ? 27.017 4.757 -5.994 1.00 81.88 101 LYS A O 1
ATOM 857 N N . GLY A 1 102 ? 26.558 5.221 -8.139 1.00 81.12 102 GLY A N 1
ATOM 858 C CA . GLY A 1 102 ? 27.527 4.291 -8.723 1.00 81.12 102 GLY A CA 1
ATOM 859 C C . GLY A 1 102 ? 27.127 2.814 -8.630 1.00 81.12 102 GLY A C 1
ATOM 860 O O . GLY A 1 102 ? 27.954 1.943 -8.873 1.00 81.12 102 GLY A O 1
ATOM 861 N N . TYR A 1 103 ? 25.874 2.500 -8.278 1.00 81.00 103 TYR A N 1
ATOM 862 C CA . TYR A 1 103 ? 25.393 1.114 -8.199 1.00 81.00 103 TYR A CA 1
ATOM 863 C C . TYR A 1 103 ? 25.008 0.534 -9.559 1.00 81.00 103 TYR A C 1
ATOM 865 O O . TYR A 1 103 ? 24.985 -0.687 -9.715 1.00 81.00 103 TYR A O 1
ATOM 873 N N . VAL A 1 104 ? 24.690 1.396 -10.527 1.00 77.31 104 VAL A N 1
ATOM 874 C CA . VAL A 1 104 ? 24.379 1.003 -11.904 1.00 77.31 104 VAL A CA 1
ATOM 875 C C . VAL A 1 104 ? 25.359 1.681 -12.833 1.00 77.31 104 VAL A C 1
ATOM 877 O O . VAL A 1 104 ? 25.453 2.905 -12.832 1.00 77.31 104 VAL A O 1
ATOM 880 N N . ASP A 1 105 ? 26.013 0.880 -13.663 1.00 81.19 105 ASP A N 1
ATOM 881 C CA . ASP A 1 105 ? 26.584 1.357 -14.911 1.00 81.19 105 ASP A CA 1
ATOM 882 C C . ASP A 1 105 ? 25.490 1.263 -15.994 1.00 81.19 105 ASP A C 1
ATOM 884 O O . ASP A 1 105 ? 25.121 0.145 -16.379 1.00 81.19 105 ASP A O 1
ATOM 888 N N . PRO A 1 106 ? 24.892 2.392 -16.426 1.00 73.25 106 PRO A N 1
ATOM 889 C CA . PRO A 1 106 ? 23.809 2.390 -17.406 1.00 73.25 106 PRO A CA 1
ATOM 890 C C . PRO A 1 106 ? 24.266 1.940 -18.799 1.00 73.25 106 PRO A C 1
ATOM 892 O O . PRO A 1 106 ? 23.415 1.499 -19.573 1.00 73.25 106 PRO A O 1
ATOM 895 N N . GLU A 1 107 ? 25.571 2.010 -19.086 1.00 81.50 107 GLU A N 1
ATOM 896 C CA . GLU A 1 107 ? 26.171 1.612 -20.362 1.00 81.50 107 GLU A CA 1
ATOM 897 C C . GLU A 1 107 ? 26.466 0.108 -20.414 1.00 81.50 107 GLU A C 1
ATOM 899 O O . GLU A 1 107 ? 26.656 -0.457 -21.489 1.00 81.50 107 GLU A O 1
ATOM 904 N N . ASN A 1 108 ? 26.458 -0.581 -19.267 1.00 88.31 108 ASN A N 1
ATOM 905 C CA . ASN A 1 108 ? 26.614 -2.029 -19.199 1.00 88.31 108 ASN A CA 1
ATOM 906 C C . ASN A 1 108 ? 25.256 -2.734 -19.398 1.00 88.31 108 ASN A C 1
ATOM 908 O O . ASN A 1 108 ? 24.421 -2.725 -18.483 1.00 88.31 108 ASN A O 1
ATOM 912 N N . PRO A 1 109 ? 25.029 -3.450 -20.521 1.00 88.56 109 PRO A N 1
ATOM 913 C CA . PRO A 1 109 ? 23.715 -4.019 -20.827 1.00 88.56 109 PRO A CA 1
ATOM 914 C C . PRO A 1 109 ? 23.242 -5.062 -19.807 1.00 88.56 109 PRO A C 1
ATOM 916 O O . PRO A 1 109 ? 22.056 -5.126 -19.479 1.00 88.56 109 PRO A O 1
ATOM 919 N N . LYS A 1 110 ? 24.163 -5.867 -19.253 1.00 89.38 110 LYS A N 1
ATOM 920 C CA . LYS A 1 110 ? 23.826 -6.886 -18.244 1.00 89.38 110 LYS A CA 1
ATOM 921 C C . LYS A 1 110 ? 23.420 -6.239 -16.922 1.00 89.38 110 LYS A C 1
ATOM 923 O O . LYS A 1 110 ? 22.453 -6.675 -16.295 1.00 89.38 110 LYS A O 1
ATOM 928 N N . ALA A 1 111 ? 24.143 -5.198 -16.503 1.00 87.75 111 ALA A N 1
ATOM 929 C CA . ALA A 1 111 ? 23.796 -4.439 -15.307 1.00 87.75 111 ALA A CA 1
ATOM 930 C C . ALA A 1 111 ? 22.443 -3.741 -15.493 1.00 87.75 111 ALA A C 1
ATOM 932 O O . ALA A 1 111 ? 21.547 -3.922 -14.668 1.00 87.75 111 ALA A O 1
ATOM 933 N N . ARG A 1 112 ? 22.255 -3.039 -16.617 1.00 88.94 112 ARG A N 1
ATOM 934 C CA . ARG A 1 112 ? 21.002 -2.365 -16.968 1.00 88.94 112 ARG A CA 1
ATOM 935 C C . ARG A 1 112 ? 19.803 -3.313 -16.922 1.00 88.94 112 ARG A C 1
ATOM 937 O O . ARG A 1 112 ? 18.834 -3.018 -16.225 1.00 88.94 112 ARG A O 1
ATOM 944 N N . ALA A 1 113 ? 19.888 -4.476 -17.572 1.00 90.38 113 ALA A N 1
ATOM 945 C CA . ALA A 1 113 ? 18.805 -5.461 -17.588 1.00 90.38 113 ALA A CA 1
ATOM 946 C C . ALA A 1 113 ? 18.443 -5.966 -16.177 1.00 90.38 113 ALA A C 1
ATOM 948 O O . ALA A 1 113 ? 17.265 -6.057 -15.824 1.00 90.38 113 ALA A O 1
ATOM 949 N N . LYS A 1 114 ? 19.450 -6.238 -15.334 1.00 90.62 114 LYS A N 1
ATOM 950 C CA . LYS A 1 114 ? 19.240 -6.645 -13.935 1.00 90.62 114 LYS A CA 1
ATOM 951 C C . LYS A 1 114 ? 18.525 -5.557 -13.131 1.00 90.62 114 LYS A C 1
ATOM 953 O O . LYS A 1 114 ? 17.580 -5.860 -12.405 1.00 90.62 114 LYS A O 1
ATOM 958 N N . PHE A 1 115 ? 18.955 -4.303 -13.252 1.00 89.44 115 PHE A N 1
ATOM 959 C CA . PHE A 1 115 ? 18.327 -3.184 -12.545 1.00 89.44 115 PHE A CA 1
ATOM 960 C C . PHE A 1 115 ? 16.922 -2.879 -13.060 1.00 89.44 115 PHE A C 1
ATOM 962 O O . PHE A 1 115 ? 16.046 -2.567 -12.254 1.00 89.44 115 PHE A O 1
ATOM 969 N N . LEU A 1 116 ? 16.672 -3.054 -14.361 1.00 91.88 116 LEU A N 1
ATOM 970 C CA . LEU A 1 116 ? 15.335 -2.924 -14.932 1.00 91.88 116 LEU A CA 1
ATOM 971 C C . LEU A 1 116 ? 14.385 -3.955 -14.326 1.00 91.88 116 LEU A C 1
ATOM 973 O O . LEU A 1 116 ? 13.310 -3.590 -13.859 1.00 91.88 116 LEU A O 1
ATOM 977 N N . ALA A 1 117 ? 14.804 -5.220 -14.243 1.00 93.12 117 ALA A N 1
ATOM 978 C CA . ALA A 1 117 ? 14.007 -6.274 -13.619 1.00 93.12 117 ALA A CA 1
ATOM 979 C C . ALA A 1 117 ? 13.677 -5.971 -12.144 1.00 93.12 117 ALA A C 1
ATOM 981 O O . ALA A 1 117 ? 12.547 -6.182 -11.705 1.00 93.12 117 ALA A O 1
ATOM 982 N N . GLN A 1 118 ? 14.633 -5.428 -11.382 1.00 94.12 118 GLN A N 1
ATOM 983 C CA . GLN A 1 118 ? 14.397 -5.006 -9.996 1.00 94.12 118 GLN A CA 1
ATOM 984 C C . GLN A 1 118 ? 13.409 -3.841 -9.915 1.00 94.12 118 GLN A C 1
ATOM 986 O O . GLN A 1 118 ? 12.454 -3.883 -9.141 1.00 94.12 118 GLN A O 1
ATOM 991 N N . ALA A 1 119 ? 13.631 -2.800 -10.719 1.00 94.56 119 ALA A N 1
ATOM 992 C CA . ALA A 1 119 ? 12.790 -1.616 -10.732 1.00 94.56 119 ALA A CA 1
ATOM 993 C C . ALA A 1 119 ? 11.350 -1.951 -11.142 1.00 94.56 119 ALA A C 1
ATOM 995 O O . ALA A 1 119 ? 10.427 -1.411 -10.532 1.00 94.56 119 ALA A O 1
ATOM 996 N N . LEU A 1 120 ? 11.166 -2.867 -12.099 1.00 96.12 120 LEU A N 1
ATOM 997 C CA . LEU A 1 120 ? 9.868 -3.416 -12.496 1.00 96.12 120 LEU A CA 1
ATOM 998 C C . LEU A 1 120 ? 9.168 -4.103 -11.327 1.00 96.12 120 LEU A C 1
ATOM 1000 O O . LEU A 1 120 ? 8.062 -3.709 -10.978 1.00 96.12 120 LEU A O 1
ATOM 1004 N N . ALA A 1 121 ? 9.831 -5.051 -10.659 1.00 96.06 121 ALA A N 1
ATOM 1005 C CA . ALA A 1 121 ? 9.235 -5.765 -9.529 1.00 96.06 121 ALA A CA 1
ATOM 1006 C C . ALA A 1 121 ? 8.804 -4.817 -8.396 1.00 96.06 121 ALA A C 1
ATOM 1008 O O . ALA A 1 121 ? 7.756 -4.986 -7.782 1.00 96.06 121 ALA A O 1
ATOM 1009 N N . TYR A 1 122 ? 9.587 -3.772 -8.137 1.00 96.50 122 TYR A N 1
ATOM 1010 C CA . TYR A 1 122 ? 9.255 -2.757 -7.134 1.00 96.50 122 TYR A CA 1
ATOM 1011 C C . TYR A 1 122 ? 8.145 -1.786 -7.572 1.00 96.50 122 TYR A C 1
ATOM 1013 O O . TYR A 1 122 ? 7.658 -1.015 -6.746 1.00 96.50 122 TYR A O 1
ATOM 1021 N N . SER A 1 123 ? 7.820 -1.748 -8.867 1.00 97.44 123 SER A N 1
ATOM 1022 C CA . SER A 1 123 ? 6.758 -0.910 -9.446 1.00 97.44 123 SER A CA 1
ATOM 1023 C C . SER A 1 123 ? 5.468 -1.694 -9.688 1.00 97.44 123 SER A C 1
ATOM 1025 O O . SER A 1 123 ? 4.448 -1.091 -10.001 1.00 97.44 123 SER A O 1
ATOM 1027 N N . ASP A 1 124 ? 5.491 -3.015 -9.501 1.00 96.81 124 ASP A N 1
ATOM 1028 C CA . ASP A 1 124 ? 4.291 -3.843 -9.428 1.00 96.81 124 ASP A CA 1
ATOM 1029 C C . ASP A 1 124 ? 3.609 -3.646 -8.071 1.00 96.81 124 ASP A C 1
ATOM 1031 O O . ASP A 1 124 ? 3.794 -4.395 -7.109 1.00 96.81 124 ASP A O 1
ATOM 1035 N N . TYR A 1 125 ? 2.855 -2.554 -7.985 1.00 96.81 125 TYR A N 1
ATOM 1036 C CA . TYR A 1 125 ? 2.183 -2.127 -6.768 1.00 96.81 125 TYR A CA 1
ATOM 1037 C C . TYR A 1 125 ? 1.161 -3.146 -6.262 1.00 96.81 125 TYR A C 1
ATOM 1039 O O . TYR A 1 125 ? 1.026 -3.289 -5.049 1.00 96.81 125 TYR A O 1
ATOM 1047 N N . ASN A 1 126 ? 0.483 -3.872 -7.158 1.00 95.75 126 ASN A N 1
ATOM 1048 C CA . ASN A 1 126 ? -0.492 -4.886 -6.763 1.00 95.75 126 ASN A CA 1
ATOM 1049 C C . ASN A 1 126 ? 0.208 -6.038 -6.043 1.00 95.75 126 ASN A C 1
ATOM 1051 O O . ASN A 1 126 ? -0.150 -6.356 -4.913 1.00 95.75 126 ASN A O 1
ATOM 1055 N N . MET A 1 127 ? 1.289 -6.562 -6.631 1.00 96.19 127 MET A N 1
ATOM 1056 C CA . MET A 1 127 ? 2.101 -7.595 -5.991 1.00 96.19 127 MET A CA 1
ATOM 1057 C C . MET A 1 127 ? 2.656 -7.125 -4.638 1.00 96.19 127 MET A C 1
ATOM 1059 O O . MET A 1 127 ? 2.682 -7.897 -3.682 1.00 96.19 127 MET A O 1
ATOM 1063 N N . GLN A 1 128 ? 3.116 -5.872 -4.513 1.00 97.38 128 GLN A N 1
ATOM 1064 C CA . GLN A 1 128 ? 3.589 -5.374 -3.214 1.00 97.38 128 GLN A CA 1
ATOM 1065 C C . GLN A 1 128 ? 2.453 -5.298 -2.183 1.00 97.38 128 GLN A C 1
ATOM 1067 O O . GLN A 1 128 ? 2.664 -5.703 -1.041 1.00 97.38 128 GLN A O 1
ATOM 1072 N N . LEU A 1 129 ? 1.273 -4.801 -2.567 1.00 94.62 129 LEU A N 1
ATOM 1073 C CA . LEU A 1 129 ? 0.119 -4.632 -1.679 1.00 94.62 129 LEU A CA 1
ATOM 1074 C C . LEU A 1 129 ? -0.460 -5.970 -1.216 1.00 94.62 129 LEU A C 1
ATOM 1076 O O . LEU A 1 129 ? -0.632 -6.154 -0.012 1.00 94.62 129 LEU A O 1
ATOM 1080 N N . GLU A 1 130 ? -0.654 -6.930 -2.123 1.00 94.25 130 GLU A N 1
ATOM 1081 C CA . GLU A 1 130 ? -1.193 -8.261 -1.803 1.00 94.25 130 GLU A CA 1
ATOM 1082 C C . GLU A 1 130 ? -0.391 -8.956 -0.699 1.00 94.25 130 GLU A C 1
ATOM 1084 O O . GLU A 1 130 ? -0.941 -9.637 0.163 1.00 94.25 130 GLU A O 1
ATOM 1089 N N . ARG A 1 131 ? 0.929 -8.747 -0.653 1.00 95.50 131 ARG A N 1
ATOM 1090 C CA . ARG A 1 131 ? 1.775 -9.315 0.407 1.00 95.50 131 ARG A CA 1
ATOM 1091 C C . ARG A 1 131 ? 1.454 -8.772 1.793 1.00 95.50 131 ARG A C 1
ATOM 1093 O O . ARG A 1 131 ? 1.595 -9.508 2.769 1.00 95.50 131 ARG A O 1
ATOM 1100 N N . PHE A 1 132 ? 1.096 -7.496 1.890 1.00 95.94 132 PHE A N 1
ATOM 1101 C CA . PHE A 1 132 ? 0.697 -6.880 3.152 1.00 95.94 132 PHE A CA 1
ATOM 1102 C C . PHE A 1 132 ? -0.752 -7.228 3.481 1.00 95.94 132 PHE A C 1
ATOM 1104 O O . PHE A 1 132 ? -1.024 -7.591 4.617 1.00 95.94 132 PHE A O 1
ATOM 1111 N N . GLU A 1 133 ? -1.647 -7.222 2.495 1.00 91.25 133 GLU A N 1
ATOM 1112 C CA . GLU A 1 133 ? -3.054 -7.609 2.662 1.00 91.25 133 GLU A CA 1
ATOM 1113 C C . GLU A 1 133 ? -3.184 -9.056 3.165 1.00 91.25 133 GLU A C 1
ATOM 1115 O O . GLU A 1 133 ? -3.880 -9.309 4.146 1.00 91.25 133 GLU A O 1
ATOM 1120 N N . ASN A 1 134 ? -2.417 -9.989 2.591 1.00 91.00 134 ASN A N 1
ATOM 1121 C CA . ASN A 1 134 ? -2.388 -11.390 3.021 1.00 91.00 134 ASN A CA 1
ATOM 1122 C C . ASN A 1 134 ? -1.750 -11.585 4.403 1.00 91.00 134 ASN A C 1
ATOM 1124 O O . ASN A 1 134 ? -2.129 -12.486 5.149 1.00 91.00 134 ASN A O 1
ATOM 1128 N N . ALA A 1 135 ? -0.749 -10.775 4.756 1.00 93.06 135 ALA A N 1
ATOM 1129 C CA . ALA A 1 135 ? -0.108 -10.857 6.067 1.00 93.06 135 ALA A CA 1
ATOM 1130 C C . ALA A 1 135 ? -0.956 -10.205 7.174 1.00 93.06 135 ALA A C 1
ATOM 1132 O O . ALA A 1 135 ? -0.864 -10.607 8.332 1.00 93.06 135 ALA A O 1
ATOM 1133 N N . PHE A 1 136 ? -1.775 -9.215 6.831 1.00 90.56 136 PHE A N 1
ATOM 1134 C CA . PHE A 1 136 ? -2.561 -8.425 7.771 1.00 90.56 136 PHE A CA 1
ATOM 1135 C C . PHE A 1 136 ? -4.040 -8.398 7.353 1.00 90.56 136 PHE A C 1
ATOM 1137 O O . PHE A 1 136 ? -4.569 -7.324 7.045 1.00 90.56 136 PHE A O 1
ATOM 1144 N N . PRO A 1 137 ? -4.726 -9.560 7.341 1.00 84.44 137 PRO A N 1
ATOM 1145 C CA . PRO A 1 137 ? -6.120 -9.633 6.923 1.00 84.44 137 PRO A CA 1
ATOM 1146 C C . PRO A 1 137 ? -6.994 -8.721 7.792 1.00 84.44 137 PRO A C 1
ATOM 1148 O O . PRO A 1 137 ? -6.840 -8.658 9.012 1.00 84.44 137 PRO A O 1
ATOM 1151 N N . GLY A 1 138 ? -7.892 -7.974 7.150 1.00 79.94 138 GLY A N 1
ATOM 1152 C CA . GLY A 1 138 ? -8.792 -7.027 7.815 1.00 79.94 138 GLY A CA 1
ATOM 1153 C C . GLY A 1 138 ? -8.159 -5.690 8.225 1.00 79.94 138 GLY A C 1
ATOM 1154 O O . GLY A 1 138 ? -8.889 -4.776 8.612 1.00 79.94 138 GLY A O 1
ATOM 1155 N N . LYS A 1 139 ? -6.833 -5.510 8.111 1.00 85.50 139 LYS A N 1
ATOM 1156 C CA . LYS A 1 139 ? -6.223 -4.185 8.299 1.00 85.50 139 LYS A CA 1
ATOM 1157 C C . LYS A 1 139 ? -6.513 -3.309 7.086 1.00 85.50 139 LYS A C 1
ATOM 1159 O O . LYS A 1 139 ? -6.405 -3.739 5.941 1.00 85.50 139 LYS A O 1
ATOM 1164 N N . ARG A 1 140 ? -6.879 -2.053 7.342 1.00 81.88 140 ARG A N 1
ATOM 1165 C CA . ARG A 1 140 ? -7.091 -1.058 6.287 1.00 81.88 140 ARG A CA 1
ATOM 1166 C C . ARG A 1 140 ? -5.745 -0.458 5.873 1.00 81.88 140 ARG A C 1
ATOM 1168 O O . ARG A 1 140 ? -4.898 -0.193 6.725 1.00 81.88 140 ARG A O 1
ATOM 1175 N N . LEU A 1 141 ? -5.573 -0.209 4.578 1.00 91.38 141 LEU A N 1
ATOM 1176 C CA . LEU A 1 141 ? -4.408 0.474 4.019 1.00 91.38 141 LEU A CA 1
ATOM 1177 C C . LEU A 1 141 ? -4.862 1.809 3.428 1.00 91.38 141 LEU A C 1
ATOM 1179 O O . LEU A 1 141 ? -5.807 1.848 2.639 1.00 91.38 141 LEU A O 1
ATOM 1183 N N . PHE A 1 142 ? -4.178 2.897 3.773 1.00 94.00 142 PHE A N 1
ATOM 1184 C CA . PHE A 1 142 ? -4.360 4.165 3.080 1.00 94.00 142 PHE A CA 1
ATOM 1185 C C . PHE A 1 142 ? -3.426 4.219 1.884 1.00 94.00 142 PHE A C 1
ATOM 1187 O O . PHE A 1 142 ? -2.206 4.297 2.029 1.00 94.00 142 PHE A O 1
ATOM 1194 N N . ILE A 1 143 ? -4.002 4.174 0.693 1.00 92.12 143 ILE A N 1
ATOM 1195 C CA . ILE A 1 143 ? -3.255 4.116 -0.556 1.00 92.12 143 ILE A CA 1
ATOM 1196 C C . ILE A 1 143 ? -3.481 5.422 -1.313 1.00 92.12 143 ILE A C 1
ATOM 1198 O O . ILE A 1 143 ? -4.613 5.897 -1.410 1.00 92.12 143 ILE A O 1
ATOM 1202 N N . TYR A 1 144 ? -2.410 6.011 -1.843 1.00 91.12 144 TYR A N 1
ATOM 1203 C CA . TYR A 1 144 ? -2.504 7.256 -2.600 1.00 91.12 144 TYR A CA 1
ATOM 1204 C C . TYR A 1 144 ? -1.455 7.350 -3.710 1.00 91.12 144 TYR A C 1
ATOM 1206 O O . TYR A 1 144 ? -0.392 6.727 -3.637 1.00 91.12 144 TYR A O 1
ATOM 1214 N N . ALA A 1 145 ? -1.746 8.160 -4.728 1.00 88.88 145 ALA A N 1
ATOM 1215 C CA . ALA A 1 145 ? -0.807 8.504 -5.786 1.00 88.88 145 ALA A CA 1
ATOM 1216 C C . ALA A 1 145 ? -0.083 9.822 -5.458 1.00 88.88 145 ALA A C 1
ATOM 1218 O O . ALA A 1 145 ? -0.666 10.752 -4.899 1.00 88.88 145 ALA A O 1
ATOM 1219 N N . LEU A 1 146 ? 1.202 9.926 -5.791 1.00 89.25 146 LEU A N 1
ATOM 1220 C CA . LEU A 1 146 ? 2.022 11.111 -5.536 1.00 89.25 146 LEU A CA 1
ATOM 1221 C C . LEU A 1 146 ? 1.422 12.368 -6.175 1.00 89.25 146 LEU A C 1
ATOM 1223 O O . LEU A 1 146 ? 1.496 13.448 -5.591 1.00 89.25 146 LEU A O 1
ATOM 1227 N N . GLU A 1 147 ? 0.795 12.208 -7.333 1.00 86.56 147 GLU A N 1
ATOM 1228 C CA . GLU A 1 147 ? 0.106 13.249 -8.083 1.00 86.56 147 GLU A CA 1
ATOM 1229 C C . GLU A 1 147 ? -1.035 13.868 -7.254 1.00 86.56 147 GLU A C 1
ATOM 1231 O O . GLU A 1 147 ? -1.213 15.086 -7.263 1.00 86.56 147 GLU A O 1
ATOM 1236 N N . ASP A 1 148 ? -1.741 13.075 -6.436 1.00 88.06 148 ASP A N 1
ATOM 1237 C CA . ASP A 1 148 ? -2.771 13.586 -5.522 1.00 88.06 148 ASP A CA 1
ATOM 1238 C C . ASP A 1 148 ? -2.161 14.453 -4.415 1.00 88.06 148 ASP A C 1
ATOM 1240 O O . ASP A 1 148 ? -2.702 15.504 -4.077 1.00 88.06 148 ASP A O 1
ATOM 1244 N N . LEU A 1 149 ? -0.997 14.069 -3.882 1.00 89.56 149 LEU A N 1
ATOM 1245 C CA . LEU A 1 149 ? -0.289 14.874 -2.881 1.00 89.56 149 LEU A CA 1
ATOM 1246 C C . LEU A 1 149 ? 0.230 16.200 -3.471 1.00 89.56 149 LEU A C 1
ATOM 1248 O O . LEU A 1 149 ? 0.392 17.182 -2.742 1.00 89.56 149 LEU A O 1
ATOM 1252 N N . GLN A 1 150 ? 0.511 16.231 -4.774 1.00 86.56 150 GLN A N 1
ATOM 1253 C CA . GLN A 1 150 ? 0.965 17.428 -5.482 1.00 86.56 150 GLN A CA 1
ATOM 1254 C C . GLN A 1 150 ? -0.194 18.357 -5.853 1.00 86.56 150 GLN A C 1
ATOM 1256 O O . GLN A 1 150 ? -0.077 19.561 -5.649 1.00 86.56 150 GLN A O 1
ATOM 1261 N N . GLN A 1 151 ? -1.296 17.807 -6.367 1.00 87.31 151 GLN A N 1
ATOM 1262 C CA . GLN A 1 151 ? -2.395 18.574 -6.966 1.00 87.31 151 GLN A CA 1
ATOM 1263 C C . GLN A 1 151 ? -3.562 18.826 -6.003 1.00 87.31 151 GLN A C 1
ATOM 1265 O O . GLN A 1 151 ? -4.228 19.850 -6.095 1.00 87.31 151 GLN A O 1
ATOM 1270 N N . ARG A 1 152 ? -3.829 17.894 -5.080 1.00 89.38 152 ARG A N 1
ATOM 1271 C CA . ARG A 1 152 ? -4.991 17.895 -4.168 1.00 89.38 152 ARG A CA 1
ATOM 1272 C C . ARG A 1 152 ? -4.567 17.616 -2.729 1.00 89.38 152 ARG A C 1
ATOM 1274 O O . ARG A 1 152 ? -5.167 16.828 -2.002 1.00 89.38 152 ARG A O 1
ATOM 1281 N N . ARG A 1 153 ? -3.491 18.281 -2.316 1.00 91.62 153 ARG A N 1
ATOM 1282 C CA . ARG A 1 153 ? -2.812 18.048 -1.038 1.00 91.62 153 ARG A CA 1
ATOM 1283 C C . ARG A 1 153 ? -3.726 18.165 0.178 1.00 91.62 153 ARG A C 1
ATOM 1285 O O . ARG A 1 153 ? -3.720 17.264 1.007 1.00 91.62 153 ARG A O 1
ATOM 1292 N N . ALA A 1 154 ? -4.472 19.265 0.291 1.00 92.19 154 ALA A N 1
ATOM 1293 C CA . ALA A 1 154 ? -5.334 19.520 1.444 1.00 92.19 154 ALA A CA 1
ATOM 1294 C C . ALA A 1 154 ? -6.438 18.456 1.566 1.00 92.19 154 ALA A C 1
ATOM 1296 O O . ALA A 1 154 ? -6.640 17.903 2.641 1.00 92.19 154 ALA A O 1
ATOM 1297 N N . GLU A 1 155 ? -7.073 18.097 0.445 1.00 93.19 155 GLU A N 1
ATOM 1298 C CA . GLU A 1 155 ? -8.066 17.016 0.381 1.00 93.19 155 GLU A CA 1
ATOM 1299 C C . GLU A 1 155 ? -7.456 15.667 0.796 1.00 93.19 155 GLU A C 1
ATOM 1301 O O . GLU A 1 155 ? -8.029 14.940 1.608 1.00 93.19 155 GLU A O 1
ATOM 1306 N N . LEU A 1 156 ? -6.270 15.335 0.270 1.00 93.31 156 LEU A N 1
ATOM 1307 C CA . LEU A 1 156 ? -5.583 14.087 0.592 1.00 93.31 156 LEU A CA 1
ATOM 1308 C C . LEU A 1 156 ? -5.213 14.004 2.078 1.00 93.31 156 LEU A C 1
ATOM 1310 O O . LEU A 1 156 ? -5.403 12.954 2.689 1.00 93.31 156 LEU A O 1
ATOM 1314 N N . LEU A 1 157 ? -4.683 15.090 2.649 1.00 95.31 157 LEU A N 1
ATOM 1315 C CA . LEU A 1 157 ? -4.322 15.154 4.065 1.00 95.31 157 LEU A CA 1
ATOM 1316 C C . LEU A 1 157 ? -5.562 15.074 4.962 1.00 95.31 157 LEU A C 1
ATOM 1318 O O . LEU A 1 157 ? -5.518 14.347 5.945 1.00 95.31 157 LEU A O 1
ATOM 1322 N N . GLY A 1 158 ? -6.679 15.707 4.588 1.00 95.12 158 GLY A N 1
ATOM 1323 C CA . GLY A 1 158 ? -7.950 15.572 5.310 1.00 95.12 158 GLY A CA 1
ATOM 1324 C C . GLY A 1 158 ? -8.460 14.127 5.337 1.00 95.12 158 GLY A C 1
ATOM 1325 O O . GLY A 1 158 ? -8.712 13.575 6.404 1.00 95.12 158 GLY A O 1
ATOM 1326 N N . ARG A 1 159 ? -8.501 13.461 4.176 1.00 94.25 159 ARG A N 1
ATOM 1327 C CA . ARG A 1 159 ? -8.869 12.034 4.079 1.00 94.25 159 ARG A CA 1
ATOM 1328 C C . ARG A 1 159 ? -7.929 11.125 4.870 1.00 94.25 159 ARG A C 1
ATOM 1330 O O . ARG A 1 159 ? -8.356 10.102 5.400 1.00 94.25 159 ARG A O 1
ATOM 1337 N N . LEU A 1 160 ? -6.639 11.457 4.906 1.00 95.12 160 LEU A N 1
ATOM 1338 C CA . LEU A 1 160 ? -5.658 10.713 5.687 1.00 95.12 160 LEU A CA 1
ATOM 1339 C C . LEU A 1 160 ? -5.867 10.922 7.191 1.00 95.12 160 LEU A C 1
ATOM 1341 O O . LEU A 1 160 ? -5.794 9.947 7.935 1.00 95.12 160 LEU A O 1
ATOM 1345 N N . SER A 1 161 ? -6.182 12.142 7.630 1.00 95.88 161 SER A N 1
ATOM 1346 C CA . SER A 1 161 ? -6.551 12.413 9.021 1.00 95.88 161 SER A CA 1
ATOM 1347 C C . SER A 1 161 ? -7.791 11.621 9.439 1.00 95.88 161 SER A C 1
ATOM 1349 O O . SER A 1 161 ? -7.767 10.953 10.467 1.00 95.88 161 SER A O 1
ATOM 1351 N N . GLU A 1 162 ? -8.833 11.584 8.602 1.00 95.44 162 GLU A N 1
ATOM 1352 C CA . GLU A 1 162 ? -10.027 10.756 8.839 1.00 95.44 162 GLU A CA 1
ATOM 1353 C C . GLU A 1 162 ? -9.693 9.260 8.922 1.00 95.44 162 GLU A C 1
ATOM 1355 O O . GLU A 1 162 ? -10.197 8.542 9.787 1.00 95.44 162 GLU A O 1
ATOM 1360 N N . PHE A 1 163 ? -8.826 8.772 8.030 1.00 95.38 163 PHE A N 1
ATOM 1361 C CA . PHE A 1 163 ? -8.388 7.378 8.032 1.00 95.38 163 PHE A CA 1
ATOM 1362 C C . PHE A 1 163 ? -7.653 7.005 9.326 1.00 95.38 163 PHE A C 1
ATOM 1364 O O . PHE A 1 163 ? -7.919 5.933 9.879 1.00 95.38 163 PHE A O 1
ATOM 1371 N N . LEU A 1 164 ? -6.763 7.888 9.788 1.00 95.38 164 LEU A N 1
ATOM 1372 C CA . LEU A 1 164 ? -6.013 7.753 11.037 1.00 95.38 164 LEU A CA 1
ATOM 1373 C C . LEU A 1 164 ? -6.850 8.094 12.278 1.00 95.38 164 LEU A C 1
ATOM 1375 O O . LEU A 1 164 ? -6.383 7.855 13.382 1.00 95.38 164 LEU A O 1
ATOM 1379 N N . GLN A 1 165 ? -8.062 8.632 12.113 1.00 96.19 165 GLN A N 1
ATOM 1380 C CA . GLN A 1 165 ? -8.916 9.097 13.213 1.00 96.19 165 GLN A CA 1
ATOM 1381 C C . GLN A 1 165 ? -8.206 10.107 14.129 1.00 96.19 165 GLN A C 1
ATOM 1383 O O . GLN A 1 165 ? -8.353 10.067 15.347 1.00 96.19 165 GLN A O 1
ATOM 1388 N N . ILE A 1 166 ? -7.422 10.999 13.524 1.00 96.00 166 ILE A N 1
ATOM 1389 C CA . ILE A 1 166 ? -6.780 12.126 14.206 1.00 96.00 166 ILE A CA 1
ATOM 1390 C C . ILE A 1 166 ? -7.605 13.400 14.013 1.00 96.00 166 ILE A C 1
ATOM 1392 O O . ILE A 1 166 ? -8.381 13.517 13.059 1.00 96.00 166 ILE A O 1
ATOM 1396 N N . ASP A 1 167 ? -7.414 14.352 14.916 1.00 96.06 167 ASP A N 1
ATOM 1397 C CA . ASP A 1 167 ? -8.104 15.632 14.919 1.00 96.06 167 ASP A CA 1
ATOM 1398 C C . ASP A 1 167 ? -7.810 16.449 13.650 1.00 96.06 167 ASP A C 1
ATOM 1400 O O . ASP A 1 167 ? -6.821 16.256 12.935 1.00 96.06 167 ASP A O 1
ATOM 1404 N N . ALA A 1 168 ? -8.700 17.396 13.351 1.00 92.38 168 ALA A N 1
ATOM 1405 C CA . ALA A 1 168 ? -8.469 18.336 12.266 1.00 92.38 168 ALA A CA 1
ATOM 1406 C C . ALA A 1 168 ? -7.222 19.182 12.567 1.00 92.38 168 ALA A C 1
ATOM 1408 O O . ALA A 1 168 ? -7.118 19.798 13.628 1.00 92.38 168 ALA A O 1
ATOM 1409 N N . PHE A 1 169 ? -6.294 19.244 11.611 1.00 94.12 169 PHE A N 1
ATOM 1410 C CA . PHE A 1 169 ? -5.012 19.914 11.797 1.00 94.12 169 PHE A CA 1
ATOM 1411 C C . PHE A 1 169 ? -4.625 20.753 10.571 1.00 94.12 169 PHE A C 1
ATOM 1413 O O . PHE A 1 169 ? -4.688 20.256 9.440 1.00 94.12 169 PHE A O 1
ATOM 1420 N N . PRO A 1 170 ? -4.207 22.018 10.760 1.00 93.62 170 PRO A N 1
ATOM 1421 C CA . PRO A 1 170 ? -3.790 22.888 9.669 1.00 93.62 170 PRO A CA 1
ATOM 1422 C C . PRO A 1 170 ? -2.346 22.576 9.254 1.00 93.62 170 PRO A C 1
ATOM 1424 O O . PRO A 1 170 ? -1.398 23.188 9.736 1.00 93.62 170 PRO A O 1
ATOM 1427 N N . PHE A 1 171 ? -2.167 21.614 8.350 1.00 94.38 171 PHE A N 1
ATOM 1428 C CA . PHE A 1 171 ? -0.841 21.269 7.836 1.00 94.38 171 PHE A CA 1
ATOM 1429 C C . PHE A 1 171 ? -0.207 22.429 7.059 1.00 94.38 171 PHE A C 1
ATOM 1431 O O . PHE A 1 171 ? -0.737 22.874 6.038 1.00 94.38 171 PHE A O 1
ATOM 1438 N N . GLU A 1 172 ? 0.975 22.854 7.491 1.00 93.81 172 GLU A N 1
ATOM 1439 C CA . GLU A 1 172 ? 1.793 23.825 6.778 1.00 93.81 172 GLU A CA 1
ATOM 1440 C C . GLU A 1 172 ? 2.438 23.198 5.542 1.00 93.81 172 GLU A C 1
ATOM 1442 O O . GLU A 1 172 ? 2.803 22.013 5.521 1.00 93.81 172 GLU A O 1
ATOM 1447 N N . GLU A 1 173 ? 2.614 24.012 4.499 1.00 89.50 173 GLU A N 1
ATOM 1448 C CA . GLU A 1 173 ? 3.280 23.577 3.282 1.00 89.50 173 GLU A CA 1
ATOM 1449 C C . GLU A 1 173 ? 4.723 23.156 3.563 1.00 89.50 173 GLU A C 1
ATOM 1451 O O . GLU A 1 173 ? 5.541 23.884 4.118 1.00 89.50 173 GLU A O 1
ATOM 1456 N N . VAL A 1 174 ? 5.048 21.950 3.113 1.00 86.81 174 VAL A N 1
ATOM 1457 C CA . VAL A 1 174 ? 6.388 21.401 3.211 1.00 86.81 174 VAL A CA 1
ATOM 1458 C C . VAL A 1 174 ? 7.099 21.634 1.877 1.00 86.81 174 VAL A C 1
ATOM 1460 O O . VAL A 1 174 ? 6.684 21.040 0.874 1.00 86.81 174 VAL A O 1
ATOM 1463 N N . PRO A 1 175 ? 8.206 22.403 1.842 1.00 79.81 175 PRO A N 1
ATOM 1464 C CA . PRO A 1 175 ? 8.933 22.666 0.607 1.00 79.81 175 PRO A CA 1
ATOM 1465 C C . PRO A 1 175 ? 9.386 21.371 -0.065 1.00 79.81 175 PRO A C 1
ATOM 1467 O O . PRO A 1 175 ? 9.993 20.499 0.578 1.00 79.81 175 PRO A O 1
ATOM 1470 N N . TYR A 1 176 ? 9.117 21.257 -1.367 1.00 70.44 176 TYR A N 1
ATOM 1471 C CA . TYR A 1 176 ? 9.629 20.160 -2.177 1.00 70.44 176 TYR A CA 1
ATOM 1472 C C . TYR A 1 176 ? 11.136 20.334 -2.379 1.00 70.44 176 TYR A C 1
ATOM 1474 O O . TYR A 1 176 ? 11.590 21.189 -3.135 1.00 70.44 176 TYR A O 1
ATOM 1482 N N . VAL A 1 177 ? 11.926 19.501 -1.703 1.00 65.25 177 VAL A N 1
ATOM 1483 C CA . VAL A 1 177 ? 13.376 19.459 -1.894 1.00 65.25 177 VAL A CA 1
ATOM 1484 C C . VAL A 1 177 ? 13.678 18.430 -2.974 1.00 65.25 177 VAL A C 1
ATOM 1486 O O . VAL A 1 177 ? 13.680 17.225 -2.718 1.00 65.25 177 VAL A O 1
ATOM 1489 N N . ARG A 1 178 ? 13.935 18.896 -4.198 1.00 59.84 178 ARG A N 1
ATOM 1490 C CA . ARG A 1 178 ? 14.487 18.034 -5.244 1.00 59.84 178 ARG A CA 1
ATOM 1491 C C . ARG A 1 178 ? 15.949 17.768 -4.902 1.00 59.84 178 ARG A C 1
ATOM 1493 O O . ARG A 1 178 ? 16.736 18.707 -4.797 1.00 59.84 178 ARG A O 1
ATOM 1500 N N . THR A 1 179 ? 16.333 16.506 -4.734 1.00 57.47 179 THR A N 1
ATOM 1501 C CA . THR A 1 179 ? 17.754 16.152 -4.635 1.00 57.47 179 THR A CA 1
ATOM 1502 C C . THR A 1 179 ? 18.444 16.628 -5.914 1.00 57.47 179 THR A C 1
ATOM 1504 O O . THR A 1 179 ? 18.019 16.248 -7.008 1.00 57.47 179 THR A O 1
ATOM 1507 N N . LYS A 1 180 ? 19.461 17.496 -5.801 1.00 50.25 180 LYS A N 1
ATOM 1508 C CA . LYS A 1 180 ? 20.262 17.917 -6.959 1.00 50.25 180 LYS A CA 1
ATOM 1509 C C . LYS A 1 180 ? 20.940 16.674 -7.535 1.00 50.25 180 LYS A C 1
ATOM 1511 O O . LYS A 1 180 ? 21.794 16.076 -6.888 1.00 50.25 180 LYS A O 1
ATOM 1516 N N . LEU A 1 181 ? 20.511 16.265 -8.722 1.00 54.78 181 LEU A N 1
ATOM 1517 C CA . LEU A 1 181 ? 21.157 15.209 -9.494 1.00 54.78 181 LEU A CA 1
ATOM 1518 C C . LEU A 1 181 ? 22.326 15.828 -10.263 1.00 54.78 181 LEU A C 1
ATOM 1520 O O . LEU A 1 181 ? 22.194 16.948 -10.759 1.00 54.78 181 LEU A O 1
ATOM 1524 N N . SER A 1 182 ? 23.448 15.118 -10.375 1.00 54.75 182 SER A N 1
ATOM 1525 C CA . SER A 1 182 ? 24.541 15.545 -11.255 1.00 54.75 182 SER A CA 1
ATOM 1526 C C . SER A 1 182 ? 24.081 15.534 -12.719 1.00 54.75 182 SER A C 1
ATOM 1528 O O . SER A 1 182 ? 23.217 14.734 -13.092 1.00 54.75 182 SER A O 1
ATOM 1530 N N . GLU A 1 183 ? 24.665 16.392 -13.560 1.00 52.59 183 GLU A N 1
ATOM 1531 C CA . GLU A 1 183 ? 24.333 16.499 -14.993 1.00 52.59 183 GLU A CA 1
ATOM 1532 C C . GLU A 1 183 ? 24.425 15.150 -15.729 1.00 52.59 183 GLU A C 1
ATOM 1534 O O . GLU A 1 183 ? 23.547 14.821 -16.524 1.00 52.59 183 GLU A O 1
ATOM 1539 N N . ASN A 1 184 ? 25.404 14.301 -15.389 1.00 52.50 184 ASN A N 1
ATOM 1540 C CA . ASN A 1 184 ? 25.542 12.960 -15.976 1.00 52.50 184 ASN A CA 1
ATOM 1541 C C . ASN A 1 184 ? 24.365 12.024 -15.658 1.00 52.50 184 ASN A C 1
ATOM 1543 O O . ASN A 1 184 ? 24.053 11.138 -16.450 1.00 52.50 184 ASN A O 1
ATOM 1547 N N . THR A 1 185 ? 23.665 12.232 -14.542 1.00 54.91 185 THR A N 1
ATOM 1548 C CA . THR A 1 185 ? 22.520 11.391 -14.163 1.00 54.91 185 THR A CA 1
ATOM 1549 C C . THR A 1 185 ? 21.246 11.774 -14.931 1.00 54.91 185 THR A C 1
ATOM 1551 O O . THR A 1 185 ? 20.323 10.971 -15.037 1.00 54.91 185 THR A O 1
ATOM 1554 N N . GLN A 1 186 ? 21.184 12.980 -15.515 1.00 54.47 186 GLN A N 1
ATOM 1555 C CA . GLN A 1 186 ? 20.020 13.443 -16.286 1.00 54.47 186 GLN A CA 1
ATOM 1556 C C . GLN A 1 186 ? 19.858 12.730 -17.638 1.00 54.47 186 GLN A C 1
ATOM 1558 O O . GLN A 1 186 ? 18.763 12.739 -18.201 1.00 54.47 186 GLN A O 1
ATOM 1563 N N . LYS A 1 187 ? 20.919 12.084 -18.142 1.00 60.03 187 LYS A N 1
ATOM 1564 C CA . LYS A 1 187 ? 20.910 11.341 -19.413 1.00 60.03 187 LYS A CA 1
ATOM 1565 C C . LYS A 1 187 ? 20.344 9.921 -19.298 1.00 60.03 187 LYS A C 1
ATOM 1567 O O . LYS A 1 187 ? 20.094 9.285 -20.315 1.00 60.03 187 LYS A O 1
ATOM 1572 N N . ILE A 1 188 ? 20.116 9.416 -18.084 1.00 73.81 188 ILE A N 1
ATOM 1573 C CA . ILE A 1 188 ? 19.654 8.040 -17.873 1.00 73.81 188 ILE A CA 1
ATOM 1574 C C . ILE A 1 188 ? 18.131 8.003 -17.984 1.00 73.81 188 ILE A C 1
ATOM 1576 O O . ILE A 1 188 ? 17.411 8.292 -17.029 1.00 73.81 188 ILE A O 1
ATOM 1580 N N . ARG A 1 189 ? 17.650 7.648 -19.176 1.00 84.75 189 ARG A N 1
ATOM 1581 C CA . ARG A 1 189 ? 16.233 7.431 -19.489 1.00 84.75 189 ARG A CA 1
ATOM 1582 C C . ARG A 1 189 ? 15.993 5.987 -19.902 1.00 84.75 189 ARG A C 1
ATOM 1584 O O . ARG A 1 189 ? 16.923 5.295 -20.330 1.00 84.75 189 ARG A O 1
ATOM 1591 N N . LEU A 1 190 ? 14.754 5.530 -19.756 1.00 90.12 190 LEU A N 1
ATOM 1592 C CA . LEU A 1 190 ? 14.333 4.300 -20.418 1.00 90.12 190 LEU A CA 1
ATOM 1593 C C . LEU A 1 190 ? 14.202 4.569 -21.918 1.00 90.12 190 LEU A C 1
ATOM 1595 O O . LEU A 1 190 ? 13.770 5.648 -22.326 1.00 90.12 190 LEU A O 1
ATOM 1599 N N . THR A 1 191 ? 14.563 3.586 -22.733 1.00 92.25 191 THR A N 1
ATOM 1600 C CA . THR A 1 191 ? 14.223 3.596 -24.158 1.00 92.25 191 THR A CA 1
ATOM 1601 C C . THR A 1 191 ? 12.714 3.414 -24.331 1.00 92.25 191 THR A C 1
ATOM 1603 O O . THR A 1 191 ? 12.044 2.882 -23.445 1.00 92.25 191 THR A O 1
ATOM 1606 N N . GLU A 1 192 ? 12.171 3.804 -25.482 1.00 94.69 192 GLU A N 1
ATOM 1607 C CA . GLU A 1 192 ? 10.745 3.616 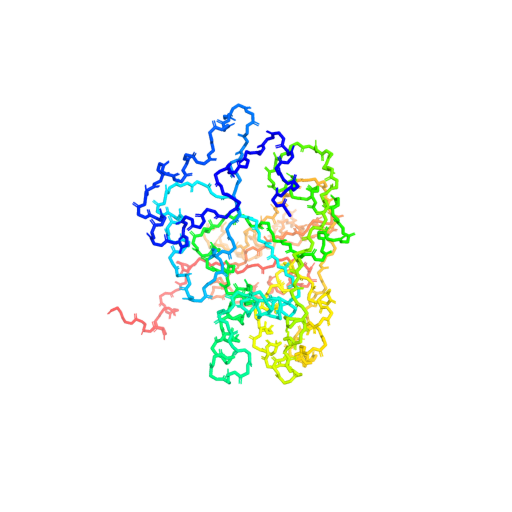-25.785 1.00 94.69 192 GLU A CA 1
ATOM 1608 C C . GLU A 1 192 ? 10.324 2.142 -25.662 1.00 94.69 192 GLU A C 1
ATOM 1610 O O . GLU A 1 192 ? 9.319 1.839 -25.023 1.00 94.69 192 GLU A O 1
ATOM 1615 N N . ALA A 1 193 ? 11.160 1.216 -26.146 1.00 94.06 193 ALA A N 1
ATOM 1616 C CA . ALA A 1 193 ? 10.925 -0.223 -26.022 1.00 94.06 193 ALA A CA 1
ATOM 1617 C C . ALA A 1 193 ? 10.923 -0.703 -24.558 1.00 94.06 193 ALA A C 1
ATOM 1619 O O . ALA A 1 193 ? 10.137 -1.571 -24.182 1.00 94.06 193 ALA A O 1
ATOM 1620 N N . GLU A 1 194 ? 11.782 -0.142 -23.701 1.00 94.50 194 GLU A N 1
ATOM 1621 C CA . GLU A 1 194 ? 11.781 -0.469 -22.270 1.00 94.50 194 GLU A CA 1
ATOM 1622 C C . GLU A 1 194 ? 10.541 0.078 -21.558 1.00 94.50 194 GLU A C 1
ATOM 1624 O O . GLU A 1 194 ? 10.014 -0.601 -20.676 1.00 94.50 194 GLU A O 1
ATOM 1629 N N . LYS A 1 195 ? 10.060 1.271 -21.933 1.00 96.19 195 LYS A N 1
ATOM 1630 C CA . LYS A 1 195 ? 8.815 1.843 -21.394 1.00 96.19 195 LYS A CA 1
ATOM 1631 C C . LYS A 1 195 ? 7.606 1.011 -21.806 1.00 96.19 195 LYS A C 1
ATOM 1633 O O . LYS A 1 195 ? 6.790 0.677 -20.952 1.00 96.19 195 LYS A O 1
ATOM 1638 N N . GLU A 1 196 ? 7.530 0.618 -23.074 1.00 96.19 196 GLU A N 1
ATOM 1639 C CA . GLU A 1 196 ? 6.480 -0.258 -23.595 1.00 96.19 196 GLU A CA 1
ATOM 1640 C C . GLU A 1 196 ? 6.479 -1.616 -22.891 1.00 96.19 196 GLU A C 1
ATOM 1642 O O . GLU A 1 196 ? 5.459 -2.023 -22.330 1.00 96.19 196 GLU A O 1
ATOM 1647 N N . ALA A 1 197 ? 7.634 -2.282 -22.820 1.00 95.38 197 ALA A N 1
ATOM 1648 C CA . ALA A 1 197 ? 7.760 -3.562 -22.130 1.00 95.38 197 ALA A CA 1
ATOM 1649 C C . ALA A 1 197 ? 7.415 -3.454 -20.635 1.00 95.38 197 ALA A C 1
ATOM 1651 O O . ALA A 1 197 ? 6.811 -4.367 -20.067 1.00 95.38 197 ALA A O 1
ATOM 1652 N N . ALA A 1 198 ? 7.790 -2.348 -19.986 1.00 96.44 198 ALA A N 1
ATOM 1653 C CA . ALA A 1 198 ? 7.448 -2.087 -18.596 1.00 96.44 198 ALA A CA 1
ATOM 1654 C C . ALA A 1 198 ? 5.941 -1.894 -18.400 1.00 96.44 198 ALA A C 1
ATOM 1656 O O . ALA A 1 198 ? 5.366 -2.505 -17.501 1.00 96.44 198 ALA A O 1
ATOM 1657 N N . ALA A 1 199 ? 5.298 -1.093 -19.248 1.00 96.44 199 ALA A N 1
ATOM 1658 C CA . ALA A 1 199 ? 3.868 -0.835 -19.163 1.00 96.44 199 ALA A CA 1
ATOM 1659 C C . ALA A 1 199 ? 3.050 -2.116 -19.374 1.00 96.44 199 ALA A C 1
ATOM 1661 O O . ALA A 1 199 ? 2.147 -2.394 -18.588 1.00 96.44 199 ALA A O 1
ATOM 1662 N N . HIS A 1 200 ? 3.426 -2.947 -20.350 1.00 95.31 200 HIS A N 1
ATOM 1663 C CA . HIS A 1 200 ? 2.790 -4.246 -20.579 1.00 95.31 200 HIS A CA 1
ATOM 1664 C C . HIS A 1 200 ? 2.942 -5.183 -19.378 1.00 95.31 200 HIS A C 1
ATOM 1666 O O . HIS A 1 200 ? 1.964 -5.773 -18.932 1.00 95.31 200 HIS A O 1
ATOM 1672 N N . LYS A 1 201 ? 4.146 -5.284 -18.799 1.00 96.19 201 LYS A N 1
ATOM 1673 C CA . LYS A 1 201 ? 4.387 -6.141 -17.624 1.00 96.19 201 LYS A CA 1
ATOM 1674 C C . LYS A 1 201 ? 3.611 -5.716 -16.380 1.00 96.19 201 LYS A C 1
ATOM 1676 O O . LYS A 1 201 ? 3.320 -6.561 -15.544 1.00 96.19 201 LYS A O 1
ATOM 1681 N N . LEU A 1 202 ? 3.320 -4.427 -16.231 1.00 96.75 202 LEU A N 1
ATOM 1682 C CA . LEU A 1 202 ? 2.600 -3.894 -15.071 1.00 96.75 202 LEU A CA 1
ATOM 1683 C C . LEU A 1 202 ? 1.082 -3.807 -15.298 1.00 96.75 202 LEU A C 1
ATOM 1685 O O . LEU A 1 202 ? 0.348 -3.484 -14.362 1.00 96.75 202 LEU A O 1
ATOM 1689 N N . ALA A 1 203 ? 0.604 -4.092 -16.513 1.00 94.50 203 ALA A N 1
ATOM 1690 C CA . ALA A 1 203 ? -0.773 -3.835 -16.919 1.00 94.50 203 ALA A CA 1
ATOM 1691 C C . ALA A 1 203 ? -1.809 -4.595 -16.088 1.00 94.50 203 ALA A C 1
ATOM 1693 O O . ALA A 1 203 ? -2.828 -4.008 -15.710 1.00 94.50 203 ALA A O 1
ATOM 1694 N N . ASP A 1 204 ? -1.541 -5.858 -15.759 1.00 91.12 204 ASP A N 1
ATOM 1695 C CA . ASP A 1 204 ? -2.459 -6.693 -14.980 1.00 91.12 204 ASP A CA 1
ATOM 1696 C C . ASP A 1 204 ? -2.586 -6.183 -13.544 1.00 91.12 204 ASP A C 1
ATOM 1698 O O . ASP A 1 204 ? -3.695 -5.930 -13.071 1.00 91.12 204 ASP A O 1
ATOM 1702 N N . GLY A 1 205 ? -1.457 -5.923 -12.876 1.00 91.38 205 GLY A N 1
ATOM 1703 C CA . GLY A 1 205 ? -1.446 -5.380 -11.517 1.00 91.38 205 GLY A CA 1
ATOM 1704 C C . GLY A 1 205 ? -2.112 -4.004 -11.436 1.00 91.38 205 GLY A C 1
ATOM 1705 O O . GLY A 1 205 ? -2.934 -3.744 -10.557 1.00 91.38 205 GLY A O 1
ATOM 1706 N N . ILE A 1 206 ? -1.836 -3.121 -12.396 1.00 93.44 206 ILE A N 1
ATOM 1707 C CA . ILE A 1 206 ? -2.474 -1.799 -12.465 1.00 93.44 206 ILE A CA 1
ATOM 1708 C C . ILE A 1 206 ? -3.975 -1.931 -12.736 1.00 93.44 206 ILE A C 1
ATOM 1710 O O . ILE A 1 206 ? -4.780 -1.228 -12.123 1.00 93.44 206 ILE A O 1
ATOM 1714 N N . SER A 1 207 ? -4.375 -2.858 -13.608 1.00 89.06 207 SER A N 1
ATOM 1715 C CA . SER A 1 207 ? -5.784 -3.142 -13.881 1.00 89.06 207 SER A CA 1
ATOM 1716 C C . SER A 1 207 ? -6.505 -3.685 -12.649 1.00 89.06 207 SER A C 1
ATOM 1718 O O . SER A 1 207 ? -7.622 -3.244 -12.371 1.00 89.06 207 SER A O 1
ATOM 1720 N N . ALA A 1 208 ? -5.867 -4.566 -11.876 1.00 85.94 208 ALA A N 1
ATOM 1721 C CA . ALA A 1 208 ? -6.396 -5.084 -10.620 1.00 85.94 208 ALA A CA 1
ATOM 1722 C C . ALA A 1 208 ? -6.643 -3.947 -9.615 1.00 85.94 208 ALA A C 1
ATOM 1724 O O . ALA A 1 208 ? -7.761 -3.797 -9.114 1.00 85.94 208 ALA A O 1
ATOM 1725 N N . LEU A 1 209 ? -5.659 -3.066 -9.407 1.00 86.50 209 LEU A N 1
ATOM 1726 C CA . LEU A 1 209 ? -5.794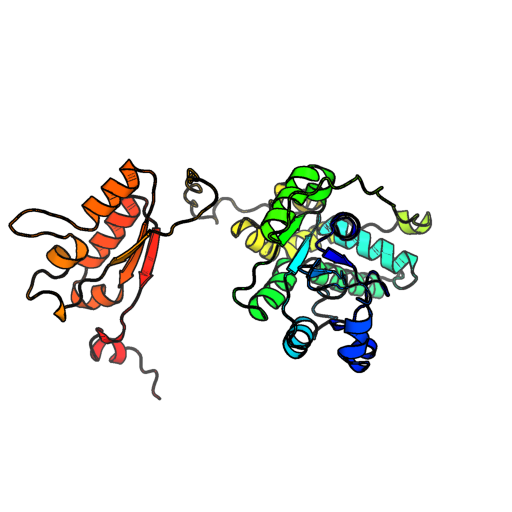 -1.907 -8.517 1.00 86.50 209 LEU A CA 1
ATOM 1727 C C . LEU A 1 209 ? -6.871 -0.920 -8.988 1.00 86.50 209 LEU A C 1
ATOM 1729 O O . LEU A 1 209 ? -7.675 -0.443 -8.182 1.00 86.50 209 LEU A O 1
ATOM 1733 N N . ALA A 1 210 ? -6.939 -0.645 -10.290 1.00 84.88 210 ALA A N 1
ATOM 1734 C CA . ALA A 1 210 ? -7.971 0.213 -10.867 1.00 84.88 210 ALA A CA 1
ATOM 1735 C C . ALA A 1 210 ? -9.372 -0.388 -10.688 1.00 84.88 210 ALA A C 1
ATOM 1737 O O . ALA A 1 210 ? -10.319 0.315 -10.338 1.00 84.88 210 ALA A O 1
ATOM 1738 N N . SER A 1 211 ? -9.512 -1.706 -10.864 1.00 77.81 211 SER A N 1
ATOM 1739 C CA . SER A 1 211 ? -10.790 -2.407 -10.715 1.00 77.81 211 SER A CA 1
ATOM 1740 C C . SER A 1 211 ? -11.347 -2.322 -9.289 1.00 77.81 211 SER A C 1
ATOM 1742 O O . SER A 1 211 ? -12.562 -2.210 -9.110 1.00 77.81 211 SER A O 1
ATOM 1744 N N . ARG A 1 212 ? -10.450 -2.277 -8.295 1.00 76.19 212 ARG A N 1
ATOM 1745 C CA . ARG A 1 212 ? -10.743 -2.071 -6.871 1.00 76.19 212 ARG A CA 1
ATOM 1746 C C . ARG A 1 212 ? -11.036 -0.601 -6.534 1.00 76.19 212 ARG A C 1
ATOM 1748 O O . ARG A 1 212 ? -11.434 -0.293 -5.417 1.00 76.19 212 ARG A O 1
ATOM 1755 N N . GLY A 1 213 ? -10.871 0.321 -7.487 1.00 78.12 213 GLY A N 1
ATOM 1756 C CA . GLY A 1 213 ? -10.995 1.765 -7.270 1.00 78.12 213 GLY A CA 1
ATOM 1757 C C . GLY A 1 213 ? -9.884 2.357 -6.401 1.00 78.12 213 GLY A C 1
ATOM 1758 O O . GLY A 1 213 ? -10.077 3.431 -5.839 1.00 78.12 213 GLY A O 1
ATOM 1759 N N . VAL A 1 214 ? -8.753 1.655 -6.270 1.00 76.50 214 VAL A N 1
ATOM 1760 C CA . VAL A 1 214 ? -7.591 2.095 -5.480 1.00 76.50 214 VAL A CA 1
ATOM 1761 C C . VAL A 1 214 ? -6.848 3.220 -6.200 1.00 76.50 214 VAL A C 1
ATOM 1763 O O . VAL A 1 214 ? -6.354 4.150 -5.565 1.00 76.50 214 VAL A O 1
ATOM 1766 N N . ILE A 1 215 ? -6.789 3.141 -7.531 1.00 82.06 215 ILE A N 1
ATOM 1767 C CA . ILE A 1 215 ? -6.139 4.120 -8.404 1.00 82.06 215 ILE A CA 1
ATOM 1768 C C . ILE A 1 215 ? -7.022 4.465 -9.596 1.00 82.06 215 ILE A C 1
ATOM 1770 O O . ILE A 1 215 ? -7.893 3.691 -9.991 1.00 82.06 215 ILE A O 1
ATOM 1774 N N . ASP A 1 216 ? -6.720 5.606 -10.202 1.00 82.31 216 ASP A N 1
ATOM 1775 C CA . ASP A 1 216 ? -7.147 5.963 -11.548 1.00 82.31 216 ASP A CA 1
ATOM 1776 C C . ASP A 1 216 ? -5.893 6.022 -12.439 1.00 82.31 216 ASP A C 1
ATOM 1778 O O . ASP A 1 216 ? -5.166 7.020 -12.388 1.00 82.31 216 ASP A O 1
ATOM 1782 N N . PRO A 1 217 ? -5.595 4.959 -13.213 1.00 80.50 217 PRO A N 1
ATOM 1783 C CA . PRO A 1 217 ? -4.395 4.904 -14.045 1.00 80.50 217 PRO A CA 1
ATOM 1784 C C . PRO A 1 217 ? -4.339 6.006 -15.104 1.00 80.50 217 PRO A C 1
ATOM 1786 O O . PRO A 1 217 ? -3.245 6.352 -15.535 1.00 80.50 217 PRO A O 1
ATOM 1789 N N . GLY A 1 218 ? -5.483 6.592 -15.488 1.00 82.19 218 GLY A N 1
ATOM 1790 C CA . GLY A 1 218 ? -5.534 7.694 -16.453 1.00 82.19 218 GLY A CA 1
ATOM 1791 C C . GLY A 1 218 ? -4.828 8.963 -15.966 1.00 82.19 218 GLY A C 1
ATOM 1792 O O . GLY A 1 218 ? -4.480 9.825 -16.769 1.00 82.19 218 GLY A O 1
ATOM 1793 N N . LYS A 1 219 ? -4.557 9.072 -14.658 1.00 84.19 219 LYS A N 1
ATOM 1794 C CA . LYS A 1 219 ? -3.754 10.161 -14.078 1.00 84.19 219 LYS A CA 1
ATOM 1795 C C . LYS A 1 219 ? -2.252 9.979 -14.286 1.00 84.19 219 LYS A C 1
ATOM 1797 O O . LYS A 1 219 ? -1.506 10.948 -14.165 1.00 84.19 219 LYS A O 1
ATOM 1802 N N . TRP A 1 220 ? -1.800 8.765 -14.590 1.00 91.44 220 TRP A N 1
ATOM 1803 C CA . TRP A 1 220 ? -0.401 8.468 -14.879 1.00 91.44 220 TRP A CA 1
ATOM 1804 C C . TRP A 1 220 ? -0.151 8.656 -16.369 1.00 91.44 220 TRP A C 1
ATOM 1806 O O . TRP A 1 220 ? -0.383 7.752 -17.174 1.00 91.44 220 TRP A O 1
ATOM 1816 N N . GLN A 1 221 ? 0.252 9.876 -16.731 1.00 90.69 221 GLN A N 1
ATOM 1817 C CA . GLN A 1 221 ? 0.415 10.305 -18.121 1.00 90.69 221 GLN A CA 1
ATOM 1818 C C . GLN A 1 221 ? 1.421 9.434 -18.875 1.00 90.69 221 GLN A C 1
ATOM 1820 O O . GLN A 1 221 ? 1.130 8.990 -19.986 1.00 90.69 221 GLN A O 1
ATOM 1825 N N . THR A 1 222 ? 2.576 9.159 -18.262 1.00 92.25 222 THR A N 1
ATOM 1826 C CA . THR A 1 222 ? 3.635 8.381 -18.904 1.00 92.25 222 THR A CA 1
ATOM 1827 C C . THR A 1 222 ? 3.177 6.940 -19.064 1.00 92.25 222 THR A C 1
ATOM 1829 O O . THR A 1 222 ? 3.194 6.425 -20.173 1.00 92.25 222 THR A O 1
ATOM 1832 N N . TYR A 1 223 ? 2.691 6.291 -18.006 1.00 94.62 223 TYR A N 1
ATOM 1833 C CA . TYR A 1 223 ? 2.174 4.926 -18.112 1.00 94.62 223 TYR A CA 1
ATOM 1834 C C . TYR A 1 223 ? 1.062 4.799 -19.163 1.00 94.62 223 TYR A C 1
ATOM 1836 O O . TYR A 1 223 ? 1.113 3.894 -19.992 1.00 94.62 223 TYR A O 1
ATOM 1844 N N . SER A 1 224 ? 0.097 5.722 -19.177 1.00 92.25 224 SER A N 1
ATOM 1845 C CA . SER A 1 224 ? -1.037 5.686 -20.110 1.00 92.25 224 SER A CA 1
ATOM 1846 C C . SER A 1 224 ? -0.614 5.769 -21.579 1.00 92.25 224 SER A C 1
ATOM 1848 O O . SER A 1 224 ? -1.298 5.214 -22.433 1.00 92.25 224 SER A O 1
ATOM 1850 N N . GLN A 1 225 ? 0.517 6.417 -21.880 1.00 94.56 225 GLN A N 1
ATOM 1851 C CA . GLN A 1 225 ? 1.065 6.493 -23.235 1.00 94.56 225 GLN A CA 1
ATOM 1852 C C . GLN A 1 225 ? 1.534 5.125 -23.763 1.00 94.56 225 GLN A C 1
ATOM 1854 O O . GLN A 1 225 ? 1.400 4.861 -24.956 1.00 94.56 225 GLN A O 1
ATOM 1859 N N . TYR A 1 226 ? 2.085 4.272 -22.894 1.00 94.94 226 TYR A N 1
ATOM 1860 C CA . TYR A 1 226 ? 2.679 2.980 -23.277 1.00 94.94 226 TYR A CA 1
ATOM 1861 C C . TYR A 1 226 ? 1.837 1.771 -22.858 1.00 94.94 226 TYR A C 1
ATOM 1863 O O . TYR A 1 226 ? 2.190 0.635 -23.179 1.00 94.94 226 TYR A O 1
ATOM 1871 N N . ALA A 1 227 ? 0.760 1.989 -22.101 1.00 90.94 227 ALA A N 1
ATOM 1872 C CA . ALA A 1 227 ? -0.124 0.927 -21.654 1.00 90.94 227 ALA A CA 1
ATOM 1873 C C . ALA A 1 227 ? -0.723 0.183 -22.861 1.00 90.94 227 ALA A C 1
ATOM 1875 O O . ALA A 1 227 ? -1.081 0.820 -23.858 1.00 90.94 227 ALA A O 1
ATOM 1876 N N . PRO A 1 228 ? -0.876 -1.153 -22.779 1.00 88.88 228 PRO A N 1
ATOM 1877 C CA . PRO A 1 228 ? -1.523 -1.909 -23.839 1.00 88.88 228 PRO A CA 1
ATOM 1878 C C . PRO A 1 228 ? -2.917 -1.339 -24.101 1.00 88.88 228 PRO A C 1
ATOM 1880 O O . PRO A 1 228 ? -3.697 -1.100 -23.171 1.00 88.88 228 PRO A O 1
ATOM 1883 N N . LYS A 1 229 ? -3.240 -1.125 -25.380 1.00 76.88 229 LYS A N 1
ATOM 1884 C CA . LYS A 1 229 ? -4.595 -0.747 -25.783 1.00 76.88 229 LYS A CA 1
ATOM 1885 C C . LYS A 1 229 ? -5.523 -1.878 -25.360 1.00 76.88 229 LYS A C 1
ATOM 1887 O O . LYS A 1 229 ? -5.380 -3.003 -25.826 1.00 76.88 229 LYS A O 1
ATOM 1892 N N . ARG A 1 230 ? -6.447 -1.596 -24.444 1.00 60.69 230 ARG A N 1
ATOM 1893 C CA . ARG A 1 230 ? -7.450 -2.582 -24.041 1.00 60.69 230 ARG A CA 1
ATOM 1894 C C . ARG A 1 230 ? -8.340 -2.894 -25.238 1.00 60.69 230 ARG A C 1
ATOM 1896 O O . ARG A 1 230 ? -8.926 -1.975 -25.808 1.00 60.69 230 ARG A O 1
ATOM 1903 N N . ASP A 1 231 ? -8.492 -4.175 -25.560 1.00 44.75 231 ASP A N 1
ATOM 1904 C CA . ASP A 1 231 ? -9.603 -4.624 -26.389 1.00 44.75 231 ASP A CA 1
ATOM 1905 C C . ASP A 1 231 ? -10.901 -4.322 -25.640 1.00 44.75 231 ASP A C 1
ATOM 1907 O O . ASP A 1 231 ? -11.219 -4.938 -24.620 1.00 44.75 231 ASP A O 1
ATOM 1911 N N . ALA A 1 232 ? -11.659 -3.352 -26.150 1.00 45.19 232 ALA A N 1
ATOM 1912 C CA . ALA A 1 232 ? -12.955 -2.963 -25.599 1.00 45.19 232 ALA A CA 1
ATOM 1913 C C . ALA A 1 232 ? -13.961 -4.135 -25.555 1.00 45.19 232 ALA A C 1
ATOM 1915 O O . ALA A 1 232 ? -14.941 -4.063 -24.822 1.00 45.19 232 ALA A O 1
ATOM 1916 N N . ASN A 1 233 ? -13.688 -5.225 -26.283 1.00 38.81 233 ASN A N 1
ATOM 1917 C CA . ASN A 1 233 ? -14.551 -6.399 -26.411 1.00 38.81 233 ASN A CA 1
ATOM 1918 C C . ASN A 1 233 ? -14.346 -7.486 -25.337 1.00 38.81 233 ASN A C 1
ATOM 1920 O O . ASN A 1 233 ? -15.149 -8.412 -25.278 1.00 38.81 233 ASN A O 1
ATOM 1924 N N . LEU A 1 234 ? -13.311 -7.404 -24.488 1.00 39.50 234 LEU A N 1
ATOM 1925 C CA . LEU A 1 234 ? -13.068 -8.388 -23.409 1.00 39.50 234 LEU A CA 1
ATOM 1926 C C . LEU A 1 234 ? -13.576 -7.936 -22.032 1.00 39.50 234 LEU A C 1
ATOM 1928 O O . LEU A 1 234 ? -13.550 -8.702 -21.069 1.00 39.50 234 LEU A O 1
ATOM 1932 N N . LEU A 1 235 ? -14.082 -6.708 -21.928 1.00 41.97 235 LEU A N 1
ATOM 1933 C CA . LEU A 1 235 ? -14.864 -6.272 -20.781 1.00 41.97 235 LEU A CA 1
ATOM 1934 C C . LEU A 1 235 ? -16.333 -6.504 -21.122 1.00 41.97 235 LEU A C 1
ATOM 1936 O O . LEU A 1 235 ? -16.967 -5.654 -21.744 1.00 41.97 235 LEU A O 1
ATOM 1940 N N . GLY A 1 236 ? -16.884 -7.640 -20.686 1.00 36.25 236 GLY A N 1
ATOM 1941 C CA . GLY A 1 236 ? -18.331 -7.738 -20.508 1.00 36.25 236 GLY A CA 1
ATOM 1942 C C . GLY A 1 236 ? -18.805 -6.470 -19.799 1.00 36.25 236 GLY A C 1
ATOM 1943 O O . GLY A 1 236 ? -18.164 -6.021 -18.843 1.00 36.25 236 GLY A O 1
ATOM 1944 N N . THR A 1 237 ? -19.843 -5.836 -20.342 1.00 34.69 237 THR A N 1
ATOM 1945 C CA . THR A 1 237 ? -20.371 -4.549 -19.884 1.00 34.69 237 THR A CA 1
ATOM 1946 C C . THR A 1 237 ? -20.511 -4.561 -18.367 1.00 34.69 237 THR A C 1
ATOM 1948 O O . THR A 1 237 ? -21.423 -5.183 -17.825 1.00 34.69 237 THR A O 1
ATOM 1951 N N . ARG A 1 238 ? -19.589 -3.895 -17.664 1.00 44.03 238 ARG A N 1
ATOM 1952 C CA . ARG A 1 238 ? -19.743 -3.664 -16.230 1.00 44.03 238 ARG A CA 1
ATOM 1953 C C . ARG A 1 238 ? -20.940 -2.731 -16.067 1.00 44.03 238 ARG A C 1
ATOM 1955 O O . ARG A 1 238 ? -20.906 -1.649 -16.660 1.00 44.03 238 ARG A O 1
ATOM 1962 N N . PRO A 1 239 ? -21.969 -3.096 -15.284 1.00 35.53 239 PRO A N 1
ATOM 1963 C CA . PRO A 1 239 ? -23.004 -2.139 -14.939 1.00 35.53 239 PRO A CA 1
ATOM 1964 C C . PRO A 1 239 ? -22.334 -0.925 -14.288 1.00 35.53 239 PRO A C 1
ATOM 1966 O O . PRO A 1 239 ? -21.364 -1.058 -13.530 1.00 35.53 239 PRO A O 1
ATOM 1969 N N . ALA A 1 240 ? -22.798 0.270 -14.653 1.00 37.66 240 ALA A N 1
ATOM 1970 C CA . ALA A 1 240 ? -22.284 1.518 -14.106 1.00 37.66 240 ALA A CA 1
ATOM 1971 C C . ALA A 1 240 ? -22.267 1.438 -12.575 1.00 37.66 240 ALA A C 1
ATOM 1973 O O . ALA A 1 240 ? -23.228 0.947 -11.984 1.00 37.66 240 ALA A O 1
ATOM 1974 N N . ARG A 1 241 ? -21.186 1.916 -11.934 1.00 40.12 241 ARG A N 1
ATOM 1975 C CA . ARG A 1 241 ? -21.133 2.005 -10.468 1.00 40.12 241 ARG A CA 1
ATOM 1976 C C . ARG A 1 241 ? -22.362 2.800 -10.004 1.00 40.12 241 ARG A C 1
ATOM 1978 O O . ARG A 1 241 ? -22.468 3.973 -10.363 1.00 40.12 241 ARG A O 1
ATOM 1985 N N . PRO A 1 242 ? -23.272 2.193 -9.234 1.00 39.72 242 PRO A N 1
ATOM 1986 C CA . PRO A 1 242 ? -24.463 2.878 -8.766 1.00 39.72 242 PRO A CA 1
ATOM 1987 C C . PRO A 1 242 ? -24.062 4.076 -7.909 1.00 39.72 242 PRO A C 1
ATOM 1989 O O . PRO A 1 242 ? -23.202 3.966 -7.030 1.00 39.72 242 PRO A O 1
ATOM 1992 N N . ALA A 1 243 ? -24.679 5.224 -8.177 1.00 40.91 243 ALA A N 1
ATOM 1993 C CA . ALA A 1 243 ? -24.549 6.404 -7.342 1.00 40.91 243 ALA A CA 1
ATOM 1994 C C . ALA A 1 243 ? -25.141 6.083 -5.961 1.00 40.91 243 ALA A C 1
ATOM 1996 O O . ALA A 1 243 ? -26.355 6.021 -5.791 1.00 40.91 243 ALA A O 1
ATOM 1997 N N . VAL A 1 244 ? -24.282 5.819 -4.976 1.00 49.94 244 VAL A N 1
ATOM 1998 C CA . VAL A 1 244 ? -24.711 5.668 -3.584 1.00 49.94 244 VAL A CA 1
ATOM 1999 C C . VAL A 1 244 ? -24.813 7.068 -2.994 1.00 49.94 244 VAL A C 1
ATOM 2001 O O . VAL A 1 244 ? -23.793 7.711 -2.734 1.00 49.94 244 VAL A O 1
ATOM 2004 N N . ASN A 1 245 ? -26.040 7.543 -2.786 1.00 46.44 245 ASN A N 1
ATOM 2005 C CA . ASN A 1 245 ? -26.286 8.745 -2.000 1.00 46.44 245 ASN A CA 1
ATOM 2006 C C . ASN A 1 245 ? -25.843 8.465 -0.558 1.00 46.44 245 ASN A C 1
ATOM 2008 O O . ASN A 1 245 ? -26.442 7.654 0.145 1.00 46.44 245 ASN A O 1
ATOM 2012 N N . ARG A 1 246 ? -24.739 9.084 -0.125 1.00 51.38 246 ARG A N 1
ATOM 2013 C CA . ARG A 1 246 ? -24.218 8.903 1.234 1.00 51.38 246 ARG A CA 1
ATOM 2014 C C . ARG A 1 246 ? -25.132 9.611 2.235 1.00 51.38 246 ARG A C 1
ATOM 2016 O O . ARG A 1 246 ? -25.155 10.838 2.285 1.00 51.38 246 ARG A O 1
ATOM 2023 N N . LEU A 1 247 ? -25.819 8.844 3.077 1.00 48.78 247 LEU A N 1
ATOM 2024 C CA . LEU A 1 247 ? -26.477 9.347 4.287 1.00 48.78 247 LEU A CA 1
ATOM 2025 C C . LEU A 1 247 ? -25.421 9.550 5.396 1.00 48.78 247 LEU A C 1
ATOM 2027 O O . LEU A 1 247 ? -25.305 8.761 6.327 1.00 48.78 247 LEU A O 1
ATOM 2031 N N . GLY A 1 248 ? -24.603 10.601 5.281 1.00 54.56 248 GLY A N 1
ATOM 2032 C CA . GLY A 1 248 ? -23.627 10.988 6.313 1.00 54.56 248 GLY A CA 1
ATOM 2033 C C . GLY A 1 248 ? -22.359 10.117 6.406 1.00 54.56 248 GLY A C 1
ATOM 2034 O O . GLY A 1 248 ? -21.986 9.416 5.468 1.00 54.56 248 GLY A O 1
ATOM 2035 N N . SER A 1 249 ? -21.648 10.218 7.538 1.00 56.25 249 SER A N 1
ATOM 2036 C CA . SER A 1 249 ? -20.333 9.593 7.792 1.00 56.25 249 SER A CA 1
ATOM 2037 C C . SER A 1 249 ? -20.393 8.153 8.319 1.00 56.25 249 SER A C 1
ATOM 2039 O O . SER A 1 249 ? -19.353 7.529 8.531 1.00 56.25 249 SER A O 1
ATOM 2041 N N . ARG A 1 250 ? -21.594 7.608 8.539 1.00 56.41 250 ARG A N 1
ATOM 2042 C CA . ARG A 1 250 ? -21.809 6.252 9.056 1.00 56.41 250 ARG A CA 1
ATOM 2043 C C . ARG A 1 250 ? -22.381 5.376 7.949 1.00 56.41 250 ARG A C 1
ATOM 2045 O O . ARG A 1 250 ? -23.385 5.724 7.341 1.00 56.41 250 ARG A O 1
ATOM 2052 N N . LEU A 1 251 ? -21.730 4.246 7.691 1.00 68.38 251 LEU A N 1
ATOM 2053 C CA . LEU A 1 251 ? -22.216 3.236 6.755 1.00 68.38 251 LEU A CA 1
ATOM 2054 C C . LEU A 1 251 ? -23.091 2.237 7.515 1.00 68.38 251 LEU A C 1
ATOM 2056 O O . LEU A 1 251 ? -22.680 1.735 8.559 1.00 68.38 251 LEU A O 1
ATOM 2060 N N . ALA A 1 252 ? -24.271 1.946 6.979 1.00 74.50 252 ALA A N 1
ATOM 2061 C CA . ALA A 1 252 ? -25.119 0.845 7.414 1.00 74.50 252 ALA A CA 1
ATOM 2062 C C . ALA A 1 252 ? -25.242 -0.145 6.252 1.00 74.50 252 ALA A C 1
ATOM 2064 O O . ALA A 1 252 ? -25.501 0.263 5.121 1.00 74.50 252 ALA A O 1
ATOM 2065 N N . PHE A 1 253 ? -25.027 -1.429 6.533 1.00 82.69 253 PHE A N 1
ATOM 2066 C CA . PHE A 1 253 ? -25.235 -2.509 5.575 1.00 82.69 253 PHE A CA 1
ATOM 2067 C C . PHE A 1 253 ? -26.563 -3.182 5.901 1.00 82.69 253 PHE A C 1
ATOM 2069 O O . PHE A 1 253 ? -26.772 -3.601 7.038 1.00 82.69 253 PHE A O 1
ATOM 2076 N N . LEU A 1 254 ? -27.450 -3.270 4.913 1.00 88.94 254 LEU A N 1
ATOM 2077 C CA . LEU A 1 254 ? -28.689 -4.029 5.022 1.00 88.94 254 LEU A CA 1
ATOM 2078 C C . LEU A 1 254 ? -28.471 -5.357 4.304 1.00 88.94 254 LEU A C 1
ATOM 2080 O O . LEU A 1 254 ? -28.433 -5.402 3.075 1.00 88.94 254 LEU A O 1
ATOM 2084 N N . THR A 1 255 ? -28.254 -6.416 5.074 1.00 93.94 255 THR A N 1
ATOM 2085 C CA . THR A 1 255 ? -28.073 -7.767 4.547 1.00 93.94 255 THR A CA 1
ATOM 2086 C C . THR A 1 255 ? -29.350 -8.567 4.757 1.00 93.94 255 THR A C 1
ATOM 2088 O O . THR A 1 255 ? -30.000 -8.451 5.797 1.00 93.94 255 THR A O 1
ATOM 2091 N N . VAL A 1 256 ? -29.723 -9.362 3.759 1.00 95.69 256 VAL A N 1
ATOM 2092 C CA . VAL A 1 256 ? -30.914 -10.211 3.795 1.00 95.69 256 VAL A CA 1
ATOM 2093 C C . VAL A 1 256 ? -30.493 -11.637 3.496 1.00 95.69 256 VAL A C 1
ATOM 2095 O O . VAL A 1 256 ? -30.041 -11.946 2.395 1.00 95.69 256 VAL A O 1
ATOM 2098 N N . ASP A 1 257 ? -30.643 -12.504 4.486 1.00 95.50 257 ASP A N 1
ATOM 2099 C CA . ASP A 1 257 ? -30.466 -13.937 4.296 1.00 95.50 257 ASP A CA 1
ATOM 2100 C C . ASP A 1 257 ? -31.676 -14.490 3.531 1.00 95.50 257 ASP A C 1
ATOM 2102 O O . ASP A 1 257 ? -32.821 -14.326 3.961 1.00 95.50 257 ASP A O 1
ATOM 2106 N N . THR A 1 258 ? -31.433 -15.039 2.343 1.00 97.12 258 THR A N 1
ATOM 2107 C CA . THR A 1 258 ? -32.472 -15.414 1.377 1.00 97.12 258 THR A CA 1
ATOM 2108 C C . THR A 1 258 ? -32.453 -16.918 1.186 1.00 97.12 258 THR A C 1
ATOM 2110 O O . THR A 1 258 ? -31.765 -17.449 0.319 1.00 97.12 258 THR A O 1
ATOM 2113 N N . GLU A 1 259 ? -33.231 -17.589 2.027 1.00 95.81 259 GLU A N 1
ATOM 2114 C CA . GLU A 1 259 ? -33.258 -19.045 2.137 1.00 95.81 259 GLU A CA 1
ATOM 2115 C C . GLU A 1 259 ? -34.683 -19.562 2.410 1.00 95.81 259 GLU A C 1
ATOM 2117 O O . GLU A 1 259 ? -35.510 -18.928 3.075 1.00 95.81 259 GLU A O 1
ATOM 2122 N N . ALA A 1 260 ? -34.980 -20.749 1.900 1.00 95.44 260 ALA A N 1
ATOM 2123 C CA . ALA A 1 260 ? -36.244 -21.466 1.957 1.00 95.44 260 ALA A CA 1
ATOM 2124 C C . ALA A 1 260 ? -36.132 -22.782 2.757 1.00 95.44 260 ALA A C 1
ATOM 2126 O O . ALA A 1 260 ? -36.798 -23.779 2.448 1.00 95.44 260 ALA A O 1
ATOM 2127 N N . MET A 1 261 ? -35.357 -22.763 3.848 1.00 92.25 261 MET A N 1
ATOM 2128 C CA . MET A 1 261 ? -35.060 -23.936 4.672 1.00 92.25 261 MET A CA 1
ATOM 2129 C C . MET A 1 261 ? -36.307 -24.760 5.023 1.00 92.25 261 MET A C 1
ATOM 2131 O O . MET A 1 261 ? -37.260 -24.285 5.655 1.00 92.25 261 MET A O 1
ATOM 2135 N N . ARG A 1 262 ? -36.286 -26.052 4.663 1.00 89.31 262 ARG A N 1
ATOM 2136 C CA . ARG A 1 262 ? -37.453 -26.954 4.752 1.00 89.31 262 ARG A CA 1
ATOM 2137 C C . ARG A 1 262 ? -38.046 -27.076 6.157 1.00 89.31 262 ARG A C 1
ATOM 2139 O O . ARG A 1 262 ? -39.246 -27.297 6.278 1.00 89.31 262 ARG A O 1
ATOM 2146 N N . TYR A 1 263 ? -37.251 -26.904 7.214 1.00 88.69 263 TYR A N 1
ATOM 2147 C CA . TYR A 1 263 ? -37.738 -26.964 8.598 1.00 88.69 263 TYR A CA 1
ATOM 2148 C C . TYR A 1 263 ? -38.491 -25.695 9.045 1.00 88.69 263 TYR A C 1
ATOM 2150 O O . TYR A 1 263 ? -39.196 -25.732 10.052 1.00 88.69 263 TYR A O 1
ATOM 2158 N N . ARG A 1 264 ? -38.391 -24.583 8.301 1.00 91.25 264 ARG A N 1
ATOM 2159 C CA . ARG A 1 264 ? -39.027 -23.294 8.637 1.00 91.25 264 ARG A CA 1
ATOM 2160 C C . ARG A 1 264 ? -40.448 -23.136 8.083 1.00 91.25 264 ARG A C 1
ATOM 2162 O O . ARG A 1 264 ? -41.170 -22.228 8.488 1.00 91.25 264 ARG A O 1
ATOM 2169 N N . ALA A 1 265 ? -40.894 -24.024 7.192 1.00 91.50 265 ALA A N 1
ATOM 2170 C CA . ALA A 1 265 ? -42.265 -24.041 6.675 1.00 91.50 265 ALA A CA 1
ATOM 2171 C C . ALA A 1 265 ? -42.726 -25.469 6.358 1.00 91.50 265 ALA A C 1
ATOM 2173 O O . ALA A 1 265 ? -41.935 -26.300 5.957 1.00 91.50 265 ALA A O 1
ATOM 2174 N N . LYS A 1 266 ? -44.027 -25.767 6.473 1.00 88.50 266 LYS A N 1
ATOM 2175 C CA . LYS A 1 266 ? -44.555 -27.116 6.165 1.00 88.50 266 LYS A CA 1
ATOM 2176 C C . LYS A 1 266 ? -44.636 -27.439 4.665 1.00 88.50 266 LYS A C 1
ATOM 2178 O O . LYS A 1 266 ? -44.645 -28.604 4.294 1.00 88.50 266 LYS A O 1
ATOM 2183 N N . ASN A 1 267 ? -44.809 -26.420 3.825 1.00 92.12 267 ASN A N 1
ATOM 2184 C CA . ASN A 1 267 ? -44.929 -26.516 2.367 1.00 92.12 267 ASN A CA 1
ATOM 2185 C C . ASN A 1 267 ? -44.828 -25.116 1.745 1.00 92.12 267 ASN A C 1
ATOM 2187 O O . ASN A 1 267 ? -44.958 -24.118 2.466 1.00 92.12 267 ASN A O 1
ATOM 2191 N N . ARG A 1 268 ? -44.682 -25.058 0.413 1.00 93.44 268 ARG A N 1
ATOM 2192 C CA . ARG A 1 268 ? -44.495 -23.822 -0.370 1.00 93.44 268 ARG A CA 1
ATOM 2193 C C . ARG A 1 268 ? -43.353 -22.967 0.188 1.00 93.44 268 ARG A C 1
ATOM 2195 O O . ARG A 1 268 ? -43.560 -21.809 0.539 1.00 93.44 268 ARG A O 1
ATOM 2202 N N . HIS A 1 269 ? -42.188 -23.589 0.350 1.00 95.75 269 HIS A N 1
ATOM 2203 C CA . HIS A 1 269 ? -41.052 -23.009 1.062 1.00 95.75 269 HIS A CA 1
ATOM 2204 C C . HIS A 1 269 ? -40.587 -21.703 0.413 1.00 95.75 269 HIS A C 1
ATOM 2206 O O . HIS A 1 269 ? -40.651 -20.670 1.067 1.00 95.75 269 HIS A O 1
ATOM 2212 N N . VAL A 1 270 ? -40.278 -21.717 -0.888 1.00 96.81 270 VAL A N 1
ATOM 2213 C CA . VAL A 1 270 ? -39.861 -20.517 -1.634 1.00 96.81 270 VAL A CA 1
ATOM 2214 C C . VAL A 1 270 ? -40.936 -19.419 -1.583 1.00 96.81 270 VAL A C 1
ATOM 2216 O O . VAL A 1 270 ? -40.639 -18.280 -1.234 1.00 96.81 270 VAL A O 1
ATOM 2219 N N . ASN A 1 271 ? -42.215 -19.751 -1.821 1.00 96.81 271 ASN A N 1
ATOM 2220 C CA . ASN A 1 271 ? -43.313 -18.774 -1.734 1.00 96.81 271 ASN A CA 1
ATOM 2221 C C . ASN A 1 271 ? -43.433 -18.127 -0.352 1.00 96.81 271 ASN A C 1
ATOM 2223 O O . ASN A 1 271 ? -43.644 -16.927 -0.258 1.00 96.81 271 ASN A O 1
ATOM 2227 N N . LYS A 1 272 ? -43.344 -18.906 0.728 1.00 96.12 272 LYS A N 1
ATOM 2228 C CA . LYS A 1 272 ? -43.584 -18.389 2.082 1.00 96.12 272 LYS A CA 1
ATOM 2229 C C . LYS A 1 272 ? -42.364 -17.719 2.694 1.00 96.12 272 LYS A C 1
ATOM 2231 O O . LYS A 1 272 ? -42.533 -16.735 3.395 1.00 96.12 272 LYS A O 1
ATOM 2236 N N . LEU A 1 273 ? -41.179 -18.288 2.495 1.00 97.06 273 LEU A N 1
ATOM 2237 C CA . LEU A 1 273 ? -39.966 -17.888 3.208 1.00 97.06 273 LEU A CA 1
ATOM 223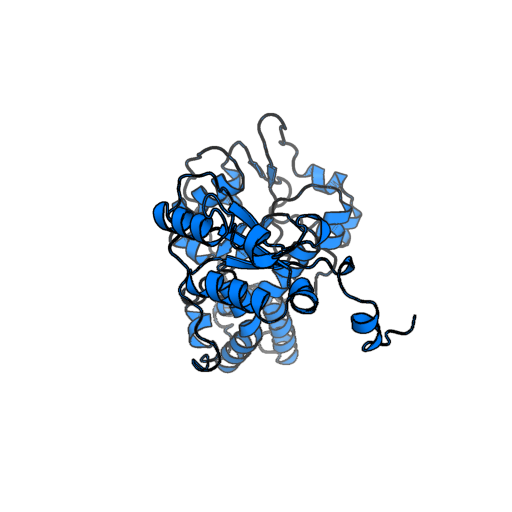8 C C . LEU A 1 273 ? -39.187 -16.811 2.452 1.00 97.06 273 LEU A C 1
ATOM 2240 O O . LEU A 1 273 ? -38.664 -15.905 3.085 1.00 97.06 273 LEU A O 1
ATOM 2244 N N . ILE A 1 274 ? -39.183 -16.864 1.116 1.00 97.81 274 ILE A N 1
ATOM 2245 C CA . ILE A 1 274 ? -38.482 -15.884 0.279 1.00 97.81 274 ILE A CA 1
ATOM 2246 C C . ILE A 1 274 ? -39.467 -14.841 -0.259 1.00 97.81 274 ILE A C 1
ATOM 2248 O O . ILE A 1 274 ? -39.341 -13.644 0.006 1.00 97.81 274 ILE A O 1
ATOM 2252 N N . TRP A 1 275 ? -40.507 -15.278 -0.976 1.00 97.19 275 TRP A N 1
ATOM 2253 C CA . TRP A 1 275 ? -41.498 -14.348 -1.535 1.00 97.19 275 TRP A CA 1
ATOM 2254 C C . TRP A 1 275 ? -42.445 -13.757 -0.480 1.00 97.19 275 TRP A C 1
ATOM 2256 O O . TRP A 1 275 ? -43.145 -12.787 -0.771 1.00 97.19 275 TRP A O 1
ATOM 2266 N N . GLY A 1 276 ? -42.464 -14.310 0.738 1.00 96.25 276 GLY A N 1
ATOM 2267 C CA . GLY A 1 276 ? -43.278 -13.816 1.849 1.00 96.25 276 GLY A CA 1
ATOM 2268 C C . GLY A 1 276 ? -44.788 -13.947 1.630 1.00 96.25 276 GLY A C 1
ATOM 2269 O O . GLY A 1 276 ? -45.553 -13.152 2.167 1.00 96.25 276 GLY A O 1
ATOM 2270 N N . GLU A 1 277 ? -45.241 -14.894 0.805 1.00 96.25 277 GLU A N 1
ATOM 2271 C CA . GLU A 1 277 ? -46.635 -15.047 0.375 1.00 96.25 277 GLU A CA 1
ATOM 2272 C C . GLU A 1 277 ? -47.476 -15.843 1.390 1.00 96.25 277 GLU A C 1
ATOM 2274 O O . GLU A 1 277 ? -47.414 -17.079 1.493 1.00 96.25 277 GLU A O 1
ATOM 2279 N N . HIS A 1 278 ? -48.351 -15.129 2.102 1.00 92.62 278 HIS A N 1
ATOM 2280 C CA . HIS A 1 278 ? -49.238 -15.670 3.129 1.00 92.62 278 HIS A CA 1
ATOM 2281 C C . HIS A 1 278 ? -50.719 -15.361 2.837 1.00 92.62 278 HIS A C 1
ATOM 2283 O O . HIS A 1 278 ? -51.034 -14.460 2.064 1.00 92.62 278 HIS A O 1
ATOM 2289 N N . PRO A 1 279 ? -51.680 -16.062 3.477 1.00 91.88 279 PRO A N 1
ATOM 2290 C CA . PRO A 1 279 ? -53.109 -15.807 3.251 1.00 91.88 279 PRO A CA 1
ATOM 2291 C C . PRO A 1 279 ? -53.564 -14.372 3.556 1.00 91.88 279 PRO A C 1
ATOM 2293 O O . PRO A 1 279 ? -54.565 -13.923 3.014 1.00 91.88 279 PRO A O 1
ATOM 2296 N N . LYS A 1 280 ? -52.848 -13.661 4.437 1.00 90.94 280 LYS A N 1
ATOM 2297 C CA . LYS A 1 280 ? -53.165 -12.284 4.850 1.00 90.94 280 LYS A CA 1
ATOM 2298 C C . LYS A 1 280 ? -52.460 -11.209 4.014 1.00 90.94 280 LYS A C 1
ATOM 2300 O O . LYS A 1 280 ? -52.655 -10.030 4.284 1.00 90.94 280 LYS A O 1
ATOM 2305 N N . GLY A 1 281 ? -51.635 -11.598 3.044 1.00 91.75 281 GLY A N 1
ATOM 2306 C CA . GLY A 1 281 ? -50.848 -10.672 2.235 1.00 91.75 281 GLY A CA 1
ATOM 2307 C C . GLY A 1 281 ? -49.433 -11.174 1.978 1.00 91.75 281 GLY A C 1
ATOM 2308 O O . GLY A 1 281 ? -49.106 -12.332 2.249 1.00 91.75 281 GLY A O 1
ATOM 2309 N N . ARG A 1 282 ? -48.598 -10.280 1.448 1.00 92.88 282 ARG A N 1
ATOM 2310 C CA . ARG A 1 282 ? -47.202 -10.556 1.114 1.00 92.88 282 ARG A CA 1
ATOM 2311 C C . ARG A 1 282 ? -46.256 -9.609 1.847 1.00 92.88 282 ARG A C 1
ATOM 2313 O O . ARG A 1 282 ? -46.568 -8.428 1.984 1.00 92.88 282 ARG A O 1
ATOM 2320 N N . ALA A 1 283 ? -45.148 -10.151 2.332 1.00 91.00 283 ALA A N 1
ATOM 2321 C CA . ALA A 1 283 ? -44.047 -9.397 2.919 1.00 91.00 283 ALA A CA 1
ATOM 2322 C C . ALA A 1 283 ? -42.752 -10.207 2.773 1.00 91.00 283 ALA A C 1
ATOM 2324 O O . ALA A 1 283 ? -42.371 -10.947 3.678 1.00 91.00 283 ALA A O 1
ATOM 2325 N N . GLY A 1 284 ? -42.116 -10.117 1.608 1.00 95.12 284 GLY A N 1
ATOM 2326 C CA . GLY A 1 284 ? -40.873 -10.824 1.306 1.00 95.12 284 GLY A CA 1
ATOM 2327 C C . GLY A 1 284 ? -39.909 -9.970 0.495 1.00 95.12 284 GLY A C 1
ATOM 2328 O O . GLY A 1 284 ? -39.949 -8.738 0.546 1.00 95.12 284 GLY A O 1
ATOM 2329 N N . ILE A 1 285 ? -39.052 -10.618 -0.294 1.00 97.00 285 ILE A N 1
ATOM 2330 C CA . ILE A 1 285 ? -37.988 -9.926 -1.038 1.00 97.00 285 ILE A CA 1
ATOM 2331 C C . ILE A 1 285 ? -38.504 -8.849 -2.006 1.00 97.00 285 ILE A C 1
ATOM 2333 O O . ILE A 1 285 ? -37.798 -7.884 -2.285 1.00 97.00 285 ILE A O 1
ATOM 2337 N N . ARG A 1 286 ? -39.751 -8.965 -2.491 1.00 95.25 286 ARG A N 1
ATOM 2338 C CA . ARG A 1 286 ? -40.366 -7.952 -3.364 1.00 95.25 286 ARG A CA 1
ATOM 2339 C C . ARG A 1 286 ? -40.611 -6.649 -2.617 1.00 95.25 286 ARG A C 1
ATOM 2341 O O . ARG A 1 286 ? -40.254 -5.584 -3.112 1.00 95.25 286 ARG A O 1
ATOM 2348 N N . GLU A 1 287 ? -41.197 -6.741 -1.427 1.00 94.81 287 GLU A N 1
ATOM 2349 C CA . GLU A 1 287 ? -41.463 -5.590 -0.567 1.00 94.81 287 GLU A CA 1
ATOM 2350 C C . GLU A 1 287 ? -40.157 -4.982 -0.049 1.00 94.81 287 GLU A C 1
ATOM 2352 O O . GLU A 1 287 ? -40.014 -3.763 -0.068 1.00 94.81 287 GLU A O 1
ATOM 2357 N N . MET A 1 288 ? -39.182 -5.814 0.334 1.00 95.88 288 MET A N 1
ATOM 2358 C CA . MET A 1 288 ? -37.859 -5.344 0.766 1.00 95.88 288 MET A CA 1
ATOM 2359 C C . MET A 1 288 ? -37.151 -4.557 -0.343 1.00 95.88 288 MET A C 1
ATOM 2361 O O . MET A 1 288 ? -36.726 -3.427 -0.108 1.00 95.88 288 MET A O 1
ATOM 2365 N N . ALA A 1 289 ? -37.096 -5.100 -1.564 1.00 93.12 289 ALA A N 1
ATOM 2366 C CA . ALA A 1 289 ? -36.483 -4.415 -2.702 1.00 93.12 289 ALA A CA 1
ATOM 2367 C C . ALA A 1 289 ? -37.231 -3.122 -3.078 1.00 93.12 289 ALA A C 1
ATOM 2369 O O . ALA A 1 289 ? -36.616 -2.102 -3.394 1.00 93.12 289 ALA A O 1
ATOM 2370 N N . ALA A 1 290 ? -38.567 -3.123 -3.000 1.00 88.94 290 ALA A N 1
ATOM 2371 C CA . ALA A 1 290 ? -39.371 -1.928 -3.249 1.00 88.94 290 ALA A CA 1
ATOM 2372 C C . ALA A 1 290 ? -39.086 -0.810 -2.228 1.00 88.94 290 ALA A C 1
ATOM 2374 O O . ALA A 1 290 ? -38.895 0.337 -2.632 1.00 88.94 290 ALA A O 1
ATOM 2375 N N . ILE A 1 291 ? -38.989 -1.146 -0.936 1.00 85.50 291 ILE A N 1
ATOM 2376 C CA . ILE A 1 291 ? -38.618 -0.202 0.131 1.00 85.50 291 ILE A CA 1
ATOM 2377 C C . ILE A 1 291 ? -37.188 0.304 -0.087 1.00 85.50 291 ILE A C 1
ATOM 2379 O O . ILE A 1 291 ? -36.941 1.507 -0.040 1.00 85.50 291 ILE A O 1
ATOM 2383 N N . GLY A 1 292 ? -36.243 -0.588 -0.391 1.00 85.50 292 GLY A N 1
ATOM 2384 C CA . GLY A 1 292 ? -34.865 -0.199 -0.692 1.00 85.50 292 GLY A CA 1
ATOM 2385 C C . GLY A 1 292 ? -34.790 0.826 -1.824 1.00 85.50 292 GLY A C 1
ATOM 2386 O O . GLY A 1 292 ? -34.128 1.860 -1.707 1.00 85.50 292 GLY A O 1
ATOM 2387 N N . LYS A 1 293 ? -35.564 0.602 -2.889 1.00 84.50 293 LYS A N 1
ATOM 2388 C CA . LYS A 1 293 ? -35.696 1.534 -4.011 1.00 84.50 293 LYS A CA 1
ATOM 2389 C C . LYS A 1 293 ? -36.322 2.873 -3.612 1.00 84.50 293 LYS A C 1
ATOM 2391 O O . LYS A 1 293 ? -35.830 3.905 -4.061 1.00 84.50 293 LYS A O 1
ATOM 2396 N N . GLU A 1 294 ? -37.367 2.870 -2.785 1.00 81.94 294 GLU A N 1
ATOM 2397 C CA . GLU A 1 294 ? -38.031 4.085 -2.285 1.00 81.94 294 GLU A CA 1
ATOM 2398 C C . GLU A 1 294 ? -37.055 5.002 -1.535 1.00 81.94 294 GLU A C 1
ATOM 2400 O O . GLU A 1 294 ? -37.040 6.212 -1.759 1.00 81.94 294 GLU A O 1
ATOM 2405 N N . PHE A 1 295 ? -36.187 4.421 -0.704 1.00 80.50 295 PHE A N 1
ATOM 2406 C CA . PHE A 1 295 ? -35.244 5.168 0.133 1.00 80.50 295 PHE A CA 1
ATOM 2407 C C . PHE A 1 295 ? -33.830 5.288 -0.459 1.00 80.50 295 PHE A C 1
ATOM 2409 O O . PHE A 1 295 ? -32.940 5.857 0.175 1.00 80.50 295 PHE A O 1
ATOM 2416 N N . GLY A 1 296 ? -33.593 4.768 -1.668 1.00 80.31 296 GLY A N 1
ATOM 2417 C CA . GLY A 1 296 ? -32.269 4.768 -2.298 1.00 80.31 296 GLY A CA 1
ATOM 2418 C C . GLY A 1 296 ? -31.223 3.929 -1.549 1.00 80.31 296 GLY A C 1
ATOM 2419 O O . GLY A 1 296 ? -30.027 4.212 -1.643 1.00 80.31 296 GLY A O 1
ATOM 2420 N N . ALA A 1 297 ? -31.662 2.914 -0.805 1.00 83.19 297 ALA A N 1
ATOM 2421 C CA . ALA A 1 297 ? -30.837 2.013 -0.010 1.00 83.19 297 ALA A CA 1
ATOM 2422 C C . ALA A 1 297 ? -30.907 0.595 -0.592 1.00 83.19 297 ALA A C 1
ATOM 2424 O O . ALA A 1 297 ? -31.915 -0.089 -0.458 1.00 83.19 297 ALA A O 1
ATOM 2425 N N . ARG A 1 298 ? -29.829 0.152 -1.246 1.00 83.88 298 ARG A N 1
ATOM 2426 C CA . ARG A 1 298 ? -29.740 -1.218 -1.775 1.00 83.88 298 ARG A CA 1
ATOM 2427 C C . ARG A 1 298 ? -29.380 -2.209 -0.678 1.00 83.88 298 ARG A C 1
ATOM 2429 O O . ARG A 1 298 ? -28.601 -1.880 0.221 1.00 83.88 298 ARG A O 1
ATOM 2436 N N . HIS A 1 299 ? -29.924 -3.408 -0.792 1.00 93.44 299 HIS A N 1
ATOM 2437 C CA . HIS A 1 299 ? -29.648 -4.523 0.096 1.00 93.44 299 HIS A CA 1
ATOM 2438 C C . HIS A 1 299 ? -28.585 -5.436 -0.514 1.00 93.44 299 HIS A C 1
ATOM 2440 O O . HIS A 1 299 ? -28.353 -5.437 -1.724 1.00 93.44 299 HIS A O 1
ATOM 2446 N N . VAL A 1 300 ? -27.960 -6.237 0.345 1.00 95.56 300 VAL A N 1
ATOM 2447 C CA . VAL A 1 300 ? -27.146 -7.383 -0.058 1.00 95.56 300 VAL A CA 1
ATOM 2448 C C . VAL A 1 300 ? -27.927 -8.647 0.289 1.00 95.56 300 VAL A C 1
ATOM 2450 O O . VAL A 1 300 ? -28.068 -8.979 1.467 1.00 95.56 300 VAL A O 1
ATOM 2453 N N . PHE A 1 301 ? -28.462 -9.327 -0.721 1.00 97.19 301 PHE A N 1
ATOM 2454 C CA . PHE A 1 301 ? -29.186 -10.586 -0.562 1.00 97.19 301 PHE A CA 1
ATOM 2455 C C . PHE A 1 301 ? -28.209 -11.755 -0.672 1.00 97.19 301 PHE A C 1
ATOM 2457 O O . PHE A 1 301 ? -27.566 -11.939 -1.704 1.00 97.19 301 PHE A O 1
ATOM 2464 N N . PHE A 1 302 ? -28.105 -12.544 0.388 1.00 97.19 302 PHE A N 1
ATOM 2465 C CA . PHE A 1 302 ? -27.357 -13.795 0.415 1.00 97.19 302 PHE A CA 1
ATOM 2466 C C . PHE A 1 302 ? -28.298 -14.918 -0.008 1.00 97.19 302 PHE A C 1
ATOM 2468 O O . PHE A 1 302 ? -29.112 -15.366 0.792 1.00 97.19 302 PHE A O 1
ATOM 2475 N N . LEU A 1 303 ? -28.249 -15.306 -1.284 1.00 96.94 303 LEU A N 1
ATOM 2476 C CA . LEU A 1 303 ? -29.131 -16.337 -1.832 1.00 96.94 303 LEU A CA 1
ATOM 2477 C C . LEU A 1 303 ? -28.472 -17.707 -1.717 1.00 96.94 303 LEU A C 1
ATOM 2479 O O . LEU A 1 303 ? -27.383 -17.912 -2.260 1.00 96.94 303 LEU A O 1
ATOM 2483 N N . ASP A 1 304 ? -29.140 -18.628 -1.025 1.00 95.94 304 ASP A N 1
ATOM 2484 C CA . ASP A 1 304 ? -28.661 -20.000 -0.899 1.00 95.94 304 ASP A CA 1
ATOM 2485 C C . ASP A 1 304 ? -28.840 -20.764 -2.216 1.00 95.94 304 ASP A C 1
ATOM 2487 O O . ASP A 1 304 ? -29.944 -21.156 -2.599 1.00 95.94 304 ASP A O 1
ATOM 2491 N N . MET A 1 305 ? -27.733 -20.984 -2.922 1.00 92.25 305 MET A N 1
ATOM 2492 C CA . MET A 1 305 ? -27.760 -21.690 -4.202 1.00 92.25 305 MET A CA 1
ATOM 2493 C C . MET A 1 305 ? -27.870 -23.208 -4.046 1.00 92.25 305 MET A C 1
ATOM 2495 O O . MET A 1 305 ? -28.264 -23.882 -4.995 1.00 92.25 305 MET A O 1
ATOM 2499 N N . CYS A 1 306 ? -27.586 -23.771 -2.866 1.00 93.00 306 CYS A N 1
ATOM 2500 C CA . CYS A 1 306 ? -27.797 -25.200 -2.624 1.00 93.00 306 CYS A CA 1
ATOM 2501 C C . CYS A 1 306 ? -29.287 -25.568 -2.678 1.00 93.00 306 CYS A C 1
ATOM 2503 O O . CYS A 1 306 ? -29.637 -26.711 -2.965 1.00 93.00 306 CYS A O 1
ATOM 2505 N N . GLU A 1 307 ? -30.180 -24.604 -2.454 1.00 93.25 307 GLU A N 1
ATOM 2506 C CA . GLU A 1 307 ? -31.623 -24.815 -2.526 1.00 93.25 307 GLU A CA 1
ATOM 2507 C C . GLU A 1 307 ? -32.149 -25.009 -3.954 1.00 93.25 307 GLU A C 1
ATOM 2509 O O . GLU A 1 307 ? -33.271 -25.494 -4.123 1.00 93.25 307 GLU A O 1
ATOM 2514 N N . GLU A 1 308 ? -31.356 -24.700 -4.986 1.00 92.50 308 GLU A N 1
ATOM 2515 C CA . GLU A 1 308 ? -31.691 -25.030 -6.376 1.00 92.50 308 GLU A CA 1
ATOM 2516 C C . GLU A 1 308 ? -31.826 -26.549 -6.566 1.00 92.50 308 GLU A C 1
ATOM 2518 O O . GLU A 1 308 ? -32.752 -27.008 -7.230 1.00 92.50 308 GLU A O 1
ATOM 2523 N N . GLU A 1 309 ? -31.010 -27.352 -5.878 1.00 90.69 309 GLU A N 1
ATOM 2524 C CA . GLU A 1 309 ? -31.133 -28.819 -5.886 1.00 90.69 309 GLU A CA 1
ATOM 2525 C C . GLU A 1 309 ? -32.444 -29.309 -5.245 1.00 90.69 309 GLU A C 1
ATOM 2527 O O . GLU A 1 309 ? -32.918 -30.411 -5.524 1.00 90.69 309 GLU A O 1
ATOM 2532 N N . LEU A 1 310 ? -33.058 -28.496 -4.378 1.00 89.50 310 LEU A N 1
ATOM 2533 C CA . LEU A 1 310 ? -34.285 -28.848 -3.659 1.00 89.50 310 LEU A CA 1
ATOM 2534 C C . LEU A 1 310 ? -35.552 -28.299 -4.323 1.00 89.50 310 LEU A C 1
ATOM 2536 O O . LEU A 1 310 ? -36.599 -28.950 -4.280 1.00 89.50 310 LEU A O 1
ATOM 2540 N N . PHE A 1 311 ? -35.484 -27.092 -4.885 1.00 92.50 311 PHE A N 1
ATOM 2541 C CA . PHE A 1 311 ? -36.644 -26.349 -5.389 1.00 92.50 311 PHE A CA 1
ATOM 2542 C C . PHE A 1 311 ? -36.533 -25.962 -6.873 1.00 92.50 311 PHE A C 1
ATOM 2544 O O . PHE A 1 311 ? -37.473 -25.378 -7.420 1.00 92.50 311 PHE A O 1
ATOM 2551 N N . GLY A 1 312 ? -35.426 -26.309 -7.531 1.00 90.50 312 GLY A N 1
ATOM 2552 C CA . GLY A 1 312 ? -35.191 -26.106 -8.957 1.00 90.50 312 GLY A CA 1
ATOM 2553 C C . GLY A 1 312 ? -35.289 -24.643 -9.378 1.00 90.50 312 GLY A C 1
ATOM 2554 O O . GLY A 1 312 ? -34.859 -23.729 -8.672 1.00 90.50 312 GLY A O 1
ATOM 2555 N N . GLU A 1 313 ? -35.943 -24.429 -10.521 1.00 92.56 313 GLU A N 1
ATOM 2556 C CA . GLU A 1 313 ? -36.094 -23.125 -11.179 1.00 92.56 313 GLU A CA 1
ATOM 2557 C C . GLU A 1 313 ? -36.679 -22.034 -10.264 1.00 92.56 313 GLU A C 1
ATOM 2559 O O . GLU A 1 313 ? -36.396 -20.856 -10.451 1.00 92.56 313 GLU A O 1
ATOM 2564 N N . SER A 1 314 ? -37.405 -22.401 -9.201 1.00 94.12 314 SER A N 1
ATOM 2565 C CA . SER A 1 314 ? -37.952 -21.429 -8.244 1.00 94.12 314 SER A CA 1
ATOM 2566 C C . SER A 1 314 ? -36.877 -20.599 -7.525 1.00 94.12 314 SER A C 1
ATOM 2568 O O . SER A 1 314 ? -37.155 -19.464 -7.143 1.00 94.12 314 SER A O 1
ATOM 2570 N N . ILE A 1 315 ? -35.665 -21.134 -7.328 1.00 95.69 315 ILE A N 1
ATOM 2571 C CA . ILE A 1 315 ? -34.526 -20.379 -6.770 1.00 95.69 315 ILE A CA 1
ATOM 2572 C C . ILE A 1 315 ? -33.876 -19.508 -7.848 1.00 95.69 315 ILE A C 1
ATOM 2574 O O . ILE A 1 315 ? -33.562 -18.342 -7.601 1.00 95.69 315 ILE A O 1
ATOM 2578 N N . ALA A 1 316 ? -33.767 -20.015 -9.077 1.00 91.50 316 ALA A N 1
ATOM 2579 C CA . ALA A 1 316 ? -33.298 -19.223 -10.210 1.00 91.50 316 ALA A CA 1
ATOM 2580 C C . ALA A 1 316 ? -34.216 -18.011 -10.483 1.00 91.50 316 ALA A C 1
ATOM 2582 O O . ALA A 1 316 ? -33.730 -16.923 -10.793 1.00 91.50 316 ALA A O 1
ATOM 2583 N N . ASP A 1 317 ? -35.534 -18.155 -10.308 1.00 95.75 317 ASP A N 1
ATOM 2584 C CA . ASP A 1 317 ? -36.513 -17.063 -10.399 1.00 95.75 317 ASP A CA 1
ATOM 2585 C C . ASP A 1 317 ? -36.238 -15.947 -9.387 1.00 95.75 317 ASP A C 1
ATOM 2587 O O . ASP A 1 317 ? -36.354 -14.762 -9.713 1.00 95.75 317 ASP A O 1
ATOM 2591 N N . VAL A 1 318 ? -35.861 -16.319 -8.161 1.00 96.94 318 VAL A N 1
ATOM 2592 C CA . VAL A 1 318 ? -35.482 -15.378 -7.100 1.00 96.94 318 VAL A CA 1
ATOM 2593 C C . VAL A 1 318 ? -34.229 -14.607 -7.504 1.00 96.94 318 VAL A C 1
ATOM 2595 O O . VAL A 1 318 ? -34.228 -13.376 -7.447 1.00 96.94 318 VAL A O 1
ATOM 2598 N N . ALA A 1 319 ? -33.193 -15.313 -7.968 1.00 94.69 319 ALA A N 1
ATOM 2599 C CA . ALA A 1 319 ? -31.947 -14.698 -8.419 1.00 94.69 319 ALA A CA 1
ATOM 2600 C C . ALA A 1 319 ? -32.189 -13.700 -9.563 1.00 94.69 319 ALA A C 1
ATOM 2602 O O . ALA A 1 319 ? -31.720 -12.562 -9.507 1.00 94.69 319 ALA A O 1
ATOM 2603 N N . ARG A 1 320 ? -32.971 -14.105 -10.575 1.00 94.69 320 ARG A N 1
ATOM 2604 C CA . ARG A 1 320 ? -33.328 -13.255 -11.720 1.00 94.69 320 ARG A CA 1
ATOM 2605 C C . ARG A 1 320 ? -34.086 -12.011 -11.284 1.00 94.69 320 ARG A C 1
ATOM 2607 O O . ARG A 1 320 ? -33.713 -10.914 -11.681 1.00 94.69 320 ARG A O 1
ATOM 2614 N N . TYR A 1 321 ? -35.089 -12.161 -10.419 1.00 96.44 321 TYR A N 1
ATOM 2615 C CA . TYR A 1 321 ? -35.841 -11.021 -9.901 1.00 96.44 321 TYR A CA 1
ATOM 2616 C C . TYR A 1 321 ? -34.948 -10.015 -9.167 1.00 96.44 321 TYR A C 1
ATOM 2618 O O . TYR A 1 321 ? -35.050 -8.817 -9.418 1.00 96.44 321 TYR A O 1
ATOM 2626 N N . LEU A 1 322 ? -34.085 -10.483 -8.258 1.00 95.56 322 LEU A N 1
ATOM 2627 C CA . LEU A 1 322 ? -33.201 -9.603 -7.490 1.00 95.56 322 LEU A CA 1
ATOM 2628 C C . LEU A 1 322 ? -32.190 -8.886 -8.399 1.00 95.56 322 LEU A C 1
ATOM 2630 O O . LEU A 1 322 ? -31.950 -7.689 -8.226 1.00 95.56 322 LEU A O 1
ATOM 2634 N N . GLY A 1 323 ? -31.665 -9.591 -9.407 1.00 92.19 323 GLY A N 1
ATOM 2635 C CA . GLY A 1 323 ? -30.816 -9.008 -10.446 1.00 92.19 323 GLY A CA 1
ATOM 2636 C C . GLY A 1 323 ? -31.536 -7.931 -11.264 1.00 92.19 323 GLY A C 1
ATOM 2637 O O . GLY A 1 323 ? -31.025 -6.818 -11.394 1.00 92.19 323 GLY A O 1
ATOM 2638 N N . ASP A 1 324 ? -32.748 -8.219 -11.746 1.00 91.12 324 ASP A N 1
ATOM 2639 C CA . ASP A 1 324 ? -33.588 -7.272 -12.495 1.00 91.12 324 ASP A CA 1
ATOM 2640 C C . ASP A 1 324 ? -34.004 -6.059 -11.640 1.00 91.12 324 ASP A C 1
ATOM 2642 O O . ASP A 1 324 ? -34.153 -4.944 -12.148 1.00 91.12 324 ASP A O 1
ATOM 2646 N N . ALA A 1 325 ? -34.159 -6.251 -10.326 1.00 88.31 325 ALA A N 1
ATOM 2647 C CA . ALA A 1 325 ? -34.431 -5.188 -9.362 1.00 88.31 325 ALA A CA 1
ATOM 2648 C C . ALA A 1 325 ? -33.203 -4.299 -9.066 1.00 88.31 325 ALA A C 1
ATOM 2650 O O . ALA A 1 325 ? -33.357 -3.236 -8.459 1.00 88.31 325 ALA A O 1
ATOM 2651 N N . GLY A 1 326 ? -32.006 -4.687 -9.522 1.00 88.75 326 GLY A N 1
ATOM 2652 C CA . GLY A 1 326 ? -30.760 -3.940 -9.327 1.00 88.75 326 GLY A CA 1
ATOM 2653 C C . GLY A 1 326 ? -30.151 -4.079 -7.927 1.00 88.75 326 GLY A C 1
ATOM 2654 O O . GLY A 1 326 ? -29.352 -3.223 -7.522 1.00 88.75 326 GLY A O 1
ATOM 2655 N N . GLU A 1 327 ? -30.538 -5.119 -7.189 1.00 93.00 327 GLU A N 1
ATOM 2656 C CA . GLU A 1 327 ? -30.000 -5.433 -5.864 1.00 93.00 327 GLU A CA 1
ATOM 2657 C C . GLU A 1 327 ? -28.629 -6.123 -5.958 1.00 93.00 327 GLU A C 1
ATOM 2659 O O . GLU A 1 327 ? -28.231 -6.619 -7.014 1.00 93.00 327 GLU A O 1
ATOM 2664 N N . ASP A 1 328 ? -27.872 -6.124 -4.857 1.00 93.12 328 ASP A N 1
ATOM 2665 C CA . ASP A 1 328 ? -26.615 -6.874 -4.770 1.00 93.12 328 ASP A CA 1
ATOM 2666 C C . ASP A 1 328 ? -26.913 -8.306 -4.306 1.00 93.12 328 ASP A C 1
ATOM 2668 O O . ASP A 1 328 ? -27.418 -8.508 -3.203 1.00 93.12 328 ASP A O 1
ATOM 2672 N N . VAL A 1 329 ? -26.640 -9.299 -5.155 1.00 94.88 329 VAL A N 1
ATOM 2673 C CA . VAL A 1 329 ? -26.910 -10.715 -4.871 1.00 94.88 329 VAL A CA 1
ATOM 2674 C C . VAL A 1 329 ? -25.586 -11.440 -4.691 1.00 94.88 329 VAL A C 1
ATOM 2676 O O . VAL A 1 329 ? -24.785 -11.541 -5.620 1.00 94.88 329 VAL A O 1
ATOM 2679 N N . GLN A 1 330 ? -25.360 -11.942 -3.483 1.00 95.00 330 GLN A N 1
ATOM 2680 C CA . GLN A 1 330 ? -24.165 -12.679 -3.104 1.00 95.00 330 GLN A CA 1
ATOM 2681 C C . GLN A 1 330 ? -24.504 -14.156 -2.928 1.00 95.00 330 GLN A C 1
ATOM 2683 O O . GLN A 1 330 ? -25.579 -14.513 -2.442 1.00 95.00 330 GLN A O 1
ATOM 2688 N N . LEU A 1 331 ? -23.567 -15.015 -3.327 1.00 90.44 331 LEU A N 1
ATOM 2689 C CA . LEU A 1 331 ? -23.708 -16.455 -3.160 1.00 90.44 331 LEU A CA 1
ATOM 2690 C C . LEU A 1 331 ? -23.637 -16.812 -1.677 1.00 90.44 331 LEU A C 1
ATOM 2692 O O . LEU A 1 331 ? -22.719 -16.396 -0.967 1.00 90.44 331 LEU A O 1
ATOM 2696 N N . HIS A 1 332 ? -24.592 -17.623 -1.249 1.00 92.44 332 HIS A N 1
ATOM 2697 C CA . HIS A 1 332 ? -24.648 -18.262 0.055 1.00 92.44 332 HIS A CA 1
ATOM 2698 C C . HIS A 1 332 ? -24.875 -19.759 -0.139 1.00 92.44 332 HIS A C 1
ATOM 2700 O O . HIS A 1 332 ? -25.298 -20.189 -1.216 1.00 92.44 332 HIS A O 1
ATOM 2706 N N . ALA A 1 333 ? -24.521 -20.562 0.859 1.00 91.31 333 ALA A N 1
ATOM 2707 C CA . ALA A 1 333 ? -24.620 -22.010 0.753 1.00 91.31 333 ALA A CA 1
ATOM 2708 C C . ALA A 1 333 ? -24.757 -22.667 2.126 1.00 91.31 333 ALA A C 1
ATOM 2710 O O . ALA A 1 333 ? -23.866 -22.528 2.968 1.00 91.31 333 ALA A O 1
ATOM 2711 N N . HIS A 1 334 ? -25.806 -23.471 2.288 1.00 93.25 334 HIS A N 1
ATOM 2712 C CA . HIS A 1 334 ? -25.914 -24.476 3.345 1.00 93.25 334 HIS A CA 1
ATOM 2713 C C . HIS A 1 334 ? -25.706 -25.876 2.754 1.00 93.25 334 HIS A C 1
ATOM 2715 O O . HIS A 1 334 ? -26.671 -26.569 2.426 1.00 93.25 334 HIS A O 1
ATOM 2721 N N . PRO A 1 335 ? -24.453 -26.335 2.579 1.00 89.56 335 PRO A N 1
ATOM 2722 C CA . PRO A 1 335 ? -24.172 -27.618 1.934 1.00 89.56 335 PRO A CA 1
ATOM 2723 C C . PRO A 1 335 ? -24.785 -28.823 2.667 1.00 89.56 335 PRO A C 1
ATOM 2725 O O . PRO A 1 335 ? -24.986 -29.872 2.059 1.00 89.56 335 PRO A O 1
ATOM 2728 N N . GLU A 1 336 ? -25.115 -28.693 3.952 1.00 87.94 336 GLU A N 1
ATOM 2729 C CA . GLU A 1 336 ? -25.772 -29.725 4.755 1.00 87.94 336 GLU A CA 1
ATOM 2730 C C . GLU A 1 336 ? -27.192 -30.086 4.288 1.00 87.94 336 GLU A C 1
ATOM 2732 O O . GLU A 1 336 ? -27.719 -31.119 4.702 1.00 87.94 336 GLU A O 1
ATOM 2737 N N . ILE A 1 337 ? -27.828 -29.261 3.447 1.00 88.44 337 ILE A N 1
ATOM 2738 C CA . ILE A 1 337 ? -29.176 -29.535 2.922 1.00 88.44 337 ILE A CA 1
ATOM 2739 C C . ILE A 1 337 ? -29.158 -30.395 1.656 1.00 88.44 337 ILE A C 1
ATOM 2741 O O . ILE A 1 337 ? -30.211 -30.865 1.214 1.00 88.44 337 ILE A O 1
ATOM 2745 N N . LEU A 1 338 ? -27.979 -30.575 1.059 1.00 89.19 338 LEU A N 1
ATOM 2746 C CA . LEU A 1 338 ? -27.807 -31.299 -0.190 1.00 89.19 338 LEU A CA 1
ATOM 2747 C C . LEU A 1 338 ? -27.965 -32.810 0.039 1.00 89.19 338 LEU A C 1
ATOM 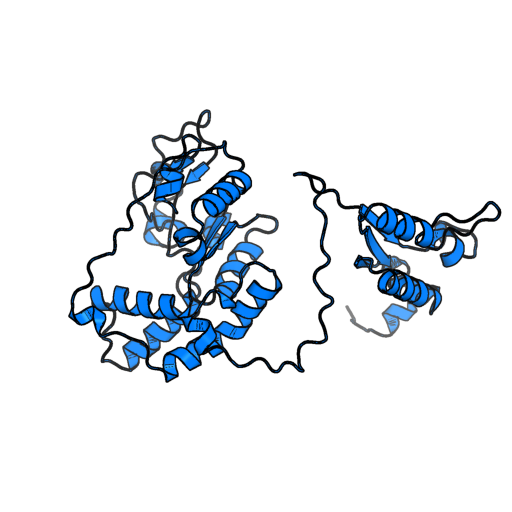2749 O O . LEU A 1 338 ? -27.450 -33.341 1.025 1.00 89.19 338 LEU A O 1
ATOM 2753 N N . PRO A 1 339 ? -28.659 -33.534 -0.859 1.00 84.50 339 PRO A N 1
ATOM 2754 C CA . PRO A 1 339 ? -28.829 -34.976 -0.721 1.00 84.50 339 PRO A CA 1
ATOM 2755 C C . PRO A 1 339 ? -27.495 -35.711 -0.906 1.00 84.50 339 PRO A C 1
ATOM 2757 O O . PRO A 1 339 ? -26.667 -35.297 -1.711 1.00 84.50 339 PRO A O 1
ATOM 2760 N N . ASP A 1 340 ? -27.320 -36.872 -0.268 1.00 84.06 340 ASP A N 1
ATOM 2761 C CA . ASP A 1 340 ? -26.107 -37.704 -0.412 1.00 84.06 340 ASP A CA 1
ATOM 2762 C C . ASP A 1 340 ? -25.740 -37.994 -1.882 1.00 84.06 340 ASP A C 1
ATOM 2764 O O . ASP A 1 340 ? -24.567 -38.083 -2.248 1.00 84.06 340 ASP A O 1
ATOM 2768 N N . ALA A 1 341 ? -26.750 -38.097 -2.753 1.00 82.62 341 ALA A N 1
ATOM 2769 C CA . ALA A 1 341 ? -26.574 -38.298 -4.189 1.00 82.62 341 ALA A CA 1
ATOM 2770 C C . ALA A 1 341 ? -25.830 -37.143 -4.888 1.00 82.62 341 ALA A C 1
ATOM 2772 O O . ALA A 1 341 ? -25.089 -37.404 -5.836 1.00 82.62 341 ALA A O 1
ATOM 2773 N N . PHE A 1 342 ? -25.975 -35.902 -4.406 1.00 83.12 342 PHE A N 1
ATOM 2774 C CA . PHE A 1 342 ? -25.242 -34.735 -4.910 1.00 83.12 342 PHE A CA 1
ATOM 2775 C C . PHE A 1 342 ? -23.728 -34.938 -4.755 1.00 83.12 342 PHE A C 1
ATOM 2777 O O . PHE A 1 342 ? -22.947 -34.710 -5.679 1.00 83.12 342 PHE A O 1
ATOM 2784 N N . TRP A 1 343 ? -23.312 -35.468 -3.604 1.00 82.56 343 TRP A N 1
ATOM 2785 C CA . TRP A 1 343 ? -21.909 -35.744 -3.299 1.00 82.56 343 TRP A CA 1
ATOM 2786 C C . TRP A 1 343 ? -21.376 -36.985 -4.028 1.00 82.56 343 TRP A C 1
ATOM 2788 O O . TRP A 1 343 ? -20.196 -37.049 -4.368 1.00 82.56 343 TRP A O 1
ATOM 2798 N N . GLY A 1 344 ? -22.241 -37.956 -4.332 1.00 70.69 344 GLY A N 1
ATOM 2799 C CA . GLY A 1 344 ? -21.867 -39.216 -4.982 1.00 70.69 344 GLY A CA 1
ATOM 2800 C C . GLY A 1 344 ? -21.289 -39.079 -6.399 1.00 70.69 344 GLY A C 1
ATOM 2801 O O . GLY A 1 344 ? -20.495 -39.928 -6.812 1.00 70.69 344 GLY A O 1
ATOM 2802 N N . ALA A 1 345 ? -21.630 -38.012 -7.132 1.00 58.81 345 ALA A N 1
ATOM 2803 C CA . ALA A 1 345 ? -21.073 -37.731 -8.462 1.00 58.81 345 ALA A CA 1
ATOM 2804 C C . ALA A 1 345 ? -19.607 -37.256 -8.414 1.00 58.81 345 ALA A C 1
ATOM 2806 O O . ALA A 1 345 ? -18.879 -37.369 -9.401 1.00 58.81 345 ALA A O 1
ATOM 2807 N N . SER A 1 346 ? -19.152 -36.792 -7.249 1.00 55.09 346 SER A N 1
ATOM 2808 C CA . SER A 1 346 ? -17.804 -36.285 -7.016 1.00 55.09 346 SER A CA 1
ATOM 2809 C C . SER A 1 346 ? -17.086 -37.212 -6.042 1.00 55.09 346 SER A C 1
ATOM 2811 O O . SER A 1 346 ? -16.978 -36.918 -4.855 1.00 55.09 346 SER A O 1
ATOM 2813 N N . ARG A 1 347 ? -16.572 -38.352 -6.525 1.00 47.34 347 ARG A N 1
ATOM 2814 C CA . ARG A 1 347 ? -15.609 -39.161 -5.756 1.00 47.34 347 ARG A CA 1
ATOM 2815 C C . ARG A 1 347 ? -14.311 -38.369 -5.540 1.00 47.34 347 ARG A C 1
ATOM 2817 O O . ARG A 1 347 ? -13.296 -38.648 -6.169 1.00 47.34 347 ARG A O 1
ATOM 2824 N N . LEU A 1 348 ? -14.315 -37.424 -4.608 1.00 50.53 348 LEU A N 1
ATOM 2825 C CA . LEU A 1 348 ? -13.145 -37.147 -3.786 1.00 50.53 348 LEU A CA 1
ATOM 2826 C C . LEU A 1 348 ? -13.116 -38.265 -2.745 1.00 50.53 348 LEU A C 1
ATOM 2828 O O . LEU A 1 348 ? -13.636 -38.135 -1.642 1.00 50.53 348 LEU A O 1
ATOM 2832 N N . ALA A 1 349 ? -12.620 -39.426 -3.178 1.00 36.84 349 ALA A N 1
ATOM 2833 C CA . ALA A 1 349 ? -12.319 -40.522 -2.276 1.00 36.84 349 ALA A CA 1
ATOM 2834 C C . ALA A 1 349 ? -11.295 -40.014 -1.251 1.00 36.84 349 ALA A C 1
ATOM 2836 O O . ALA A 1 349 ? -10.244 -39.501 -1.641 1.00 36.84 349 ALA A O 1
ATOM 2837 N N . VAL A 1 350 ? -11.675 -40.103 0.024 1.00 42.84 350 VAL A N 1
ATOM 2838 C CA . VAL A 1 350 ? -10.828 -39.845 1.197 1.00 42.84 350 VAL A CA 1
ATOM 2839 C C . VAL A 1 350 ? -9.638 -40.793 1.212 1.00 42.84 350 VAL A C 1
ATOM 2841 O O . VAL A 1 350 ? -9.849 -41.989 0.896 1.00 42.84 350 VAL A O 1
#

pLDDT: mean 86.72, std 14.71, range [34.69, 98.12]